Protein AF-A0A7S1JDC8-F1 (afdb_monomer)

Secondary structure (DSSP, 8-state):
--------------TTSHHHHHHHHHHHHHHHHHHHHHHHTT---TT-TTSSSSS--TT--HHHHHHHHHHHHHHHHHHHHHHHHHHTT---HHHHHHHHHHHHHHHHHHHHHHHHHHHHHHHHHHHHHHHHTTTT-HHHHHHHHHHHHHHHHHHHHHHHHHHHHHHHHHHHHHHHHHHHHHHHHHHHHHTTSHHHHHTTSTTS-------------PPPP---HHHHHHHHHHHHHHHHHHHHHHHHHHHHHHHHHHHHHHHHHHHHHHHHHHHHHHHHHHHHHHHHHHHHHHHHHHHHHHHHHHHHHHHHHHHHHHHHHHHHHHH-TTSS--

pLDDT: mean 77.93, std 18.38, range [39.28, 97.75]

InterPro domains:
  IPR000727 Target SNARE coiled-coil homology domain [PS50192] (235-297)
  IPR000727 Target SNARE coiled-coil homology domain [SM00397] (230-297)

Foldseek 3Di:
DDDDDDDDDPPDDPPDDVVVVVVVVVVVVVVVVVCVVCVVVVNHDLPDLPPCLVDPDVPDDNLVSLLVSLVSLLVVLVVLLVVLVVCPLVPDPVNVVSLVVNVVSLVVSVVSLVVLVVVLVVLVVVLVVQVVVCPPPPVSVVVSVVSVVVSVVSVVSSVVSVVSSVVSVVSSVVSVVVNVVVVVVVVVVVCVDVVVVVVVPVPDDDDDDDDDDDDDDDDDPPPDPVNVVVVVVVVVVVVVVVVVVVVVVVVVVVVVVVVVVVVVVVVVVVVVVVVVVVVVVVVVVVVVVVVVVVVVVVVVVVVVVVVVVVVVVVVVVVVVVVVCCVVCVPPDDD

Sequence (334 aa):
FSQVPLVWFAAGCMPGRNDAIYKRALMRDLMRRLQKVANACGVGEAGKGAAYAATGGPGGDEFTSLAQLINAEIDYVKRDIRAKYRLGTAQGTEGIALAQDIRRRKITLQEQMGKLRAMNTDMSALIDKKSAKASGKAKKEAEVAKLQSVLTDRQRVCEQLEDTVSKLDMLVDRALHQTSDEEQQRLAAANRGPAGRRLKLMDNARKPDGTFERQEAAPQPEMDLETRALFDEVDSKQEKIWAAVDQVTSQVKRLKQQALAMGEELTVQNAMLEKLGDKVEDMDQQLASITVHVGKFKTQVSSTNFALNICCFLLLLALLGYILNEAFPNLIPR

Mean predicted aligned error: 19.67 Å

Solvent-accessible surface area (backbone atoms only — not comparable to full-atom values): 19449 Å² total; per-residue (Å²): 142,82,89,78,84,88,75,85,78,88,74,78,90,69,90,67,66,60,58,58,53,50,52,54,51,50,51,50,51,50,50,51,49,49,48,52,50,24,60,70,68,75,66,63,51,105,80,56,93,64,64,69,80,73,53,71,58,98,82,66,55,70,65,59,53,51,53,51,51,48,53,53,49,52,53,49,46,55,49,51,53,51,50,47,60,73,55,52,86,57,91,43,75,64,51,55,52,51,53,51,49,46,53,51,51,51,53,52,48,54,54,52,52,51,51,55,52,49,54,52,53,52,52,50,54,50,46,55,58,47,49,73,72,18,75,95,36,72,74,46,45,54,51,43,54,52,51,48,53,53,50,54,53,52,50,52,52,49,53,52,50,50,54,52,51,52,55,45,48,56,52,49,51,50,65,58,47,55,59,52,55,55,49,54,51,45,55,55,47,60,60,66,33,71,74,52,49,51,76,72,52,77,86,71,84,92,79,88,82,89,81,93,76,86,81,67,90,72,74,80,76,79,74,50,73,70,59,52,53,49,50,54,51,49,52,56,51,50,51,52,50,52,55,50,50,52,52,50,53,53,51,52,52,50,50,52,53,52,52,50,52,50,51,52,49,51,52,52,49,51,57,50,49,52,56,47,50,54,51,48,54,53,49,50,53,49,51,53,51,48,51,52,50,52,52,52,49,51,57,51,52,54,53,52,52,52,53,52,50,50,52,54,50,51,52,51,50,52,52,51,50,51,51,48,48,71,75,40,68,80,78,61,82,129

Radius of gyration: 42.04 Å; Cα contacts (8 Å, |Δi|>4): 82; chains: 1; bounding box: 115×67×136 Å

Structure (mmCIF, N/CA/C/O backbone):
data_AF-A0A7S1JDC8-F1
#
_entry.id   AF-A0A7S1JDC8-F1
#
loop_
_atom_site.group_PDB
_atom_site.id
_atom_site.type_symbol
_atom_site.label_atom_id
_atom_site.label_alt_id
_atom_site.label_comp_id
_atom_site.label_asym_id
_atom_site.label_entity_id
_atom_site.label_seq_id
_atom_site.pdbx_PDB_ins_code
_atom_site.Cartn_x
_atom_site.Cartn_y
_atom_site.Cartn_z
_atom_site.occupancy
_atom_site.B_iso_or_equiv
_atom_site.auth_seq_id
_atom_site.auth_comp_id
_atom_site.auth_asym_id
_atom_site.auth_atom_id
_atom_site.pdbx_PDB_model_num
ATOM 1 N N . PHE A 1 1 ? -64.274 47.063 -36.096 1.00 49.59 1 PHE A N 1
ATOM 2 C CA . PHE A 1 1 ? -63.566 48.270 -35.624 1.00 49.59 1 PHE A CA 1
ATOM 3 C C . PHE A 1 1 ? -63.247 48.026 -34.153 1.00 49.59 1 PHE A C 1
ATOM 5 O O . PHE A 1 1 ? -64.184 47.954 -33.385 1.00 49.59 1 PHE A O 1
ATOM 12 N N . SER A 1 2 ? -62.037 47.692 -33.715 1.00 39.31 2 SER A N 1
ATOM 13 C CA . SER A 1 2 ? -60.754 48.344 -33.970 1.00 39.31 2 SER A CA 1
ATOM 14 C C . SER A 1 2 ? -59.574 47.352 -33.985 1.00 39.31 2 SER A C 1
ATOM 16 O O . SER A 1 2 ? -59.700 46.176 -33.664 1.00 39.31 2 SER A O 1
ATOM 18 N N . GLN A 1 3 ? -58.457 47.883 -34.468 1.00 45.19 3 GLN A N 1
ATOM 19 C CA . GLN A 1 3 ? -57.192 47.289 -34.891 1.00 45.19 3 GLN A CA 1
ATOM 20 C C . GLN A 1 3 ? -56.470 46.392 -33.868 1.00 45.19 3 GLN A C 1
ATOM 22 O O . GLN A 1 3 ? -56.241 46.788 -32.729 1.00 45.19 3 GLN A O 1
ATOM 27 N N . VAL A 1 4 ? -55.978 45.245 -34.349 1.00 44.88 4 VAL A N 1
ATOM 28 C CA . VAL A 1 4 ? -54.883 44.471 -33.741 1.00 44.88 4 VAL A CA 1
ATOM 29 C C . VAL A 1 4 ? -53.644 44.664 -34.623 1.00 44.88 4 VAL A C 1
ATOM 31 O O . VAL A 1 4 ? -53.731 44.385 -35.823 1.00 44.88 4 VAL A O 1
ATOM 34 N N . PRO A 1 5 ? -52.499 45.141 -34.101 1.00 55.88 5 PRO A N 1
ATOM 35 C CA . PRO A 1 5 ? -51.289 45.246 -34.898 1.00 55.88 5 PRO A CA 1
ATOM 36 C C . PRO A 1 5 ? -50.586 43.885 -34.972 1.00 55.88 5 PRO A C 1
ATOM 38 O O . PRO A 1 5 ? -50.164 43.318 -33.965 1.00 55.88 5 PRO A O 1
ATOM 41 N N . LEU A 1 6 ? -50.439 43.389 -36.202 1.00 46.16 6 LEU A N 1
ATOM 42 C CA . LEU A 1 6 ? -49.451 42.383 -36.574 1.00 46.16 6 LEU A CA 1
ATOM 43 C C . LEU A 1 6 ? -48.050 42.943 -36.299 1.00 46.16 6 LEU A C 1
ATOM 45 O O . LEU A 1 6 ? -47.539 43.747 -37.078 1.00 46.16 6 LEU A O 1
ATOM 49 N N . VAL A 1 7 ? -47.411 42.491 -35.221 1.00 46.00 7 VAL A N 1
ATOM 50 C CA . VAL A 1 7 ? -45.960 42.617 -35.068 1.00 46.00 7 VAL A CA 1
ATOM 51 C C . VAL A 1 7 ? -45.333 41.292 -35.463 1.00 46.00 7 VAL A C 1
ATOM 53 O O . VAL A 1 7 ? -45.523 40.255 -34.831 1.00 46.00 7 VAL A O 1
ATOM 56 N N . TRP A 1 8 ? -44.608 41.368 -36.571 1.00 45.84 8 TRP A N 1
ATOM 57 C CA . TRP A 1 8 ? -43.702 40.368 -37.095 1.00 45.84 8 TRP A CA 1
ATOM 58 C C . TRP A 1 8 ? -42.792 39.788 -36.006 1.00 45.84 8 TRP A C 1
ATOM 60 O O . TRP A 1 8 ? -41.946 40.493 -35.461 1.00 45.84 8 TRP A O 1
ATOM 70 N N . PHE A 1 9 ? -42.887 38.480 -35.771 1.00 39.28 9 PHE A N 1
ATOM 71 C CA . PHE A 1 9 ? -41.797 37.705 -35.183 1.00 39.28 9 PHE A CA 1
ATOM 72 C C . PHE A 1 9 ? -41.208 36.798 -36.261 1.00 39.28 9 PHE A C 1
ATOM 74 O O . PHE A 1 9 ? -41.540 35.623 -36.397 1.00 39.28 9 PHE A O 1
ATOM 81 N N . ALA A 1 10 ? -40.312 37.382 -37.053 1.00 50.06 10 ALA A N 1
ATOM 82 C CA . ALA A 1 10 ? -39.333 36.636 -37.822 1.00 50.06 10 ALA A CA 1
ATOM 83 C C . ALA A 1 10 ? -38.246 36.133 -36.854 1.00 50.06 10 ALA A C 1
ATOM 85 O O . ALA A 1 10 ? -37.184 36.736 -36.725 1.00 50.06 10 ALA A O 1
ATOM 86 N N . ALA A 1 11 ? -38.517 35.040 -36.139 1.00 43.84 11 ALA A N 1
ATOM 87 C CA . ALA A 1 11 ? -37.479 34.270 -35.461 1.00 43.84 11 ALA A CA 1
ATOM 88 C C . ALA A 1 11 ? -37.167 33.052 -36.329 1.00 43.84 11 ALA A C 1
ATOM 90 O O . ALA A 1 11 ? -37.863 32.038 -36.308 1.00 43.84 11 ALA A O 1
ATOM 91 N N . GLY A 1 12 ? -36.138 33.219 -37.158 1.00 42.06 12 GLY A N 1
ATOM 92 C CA . GLY A 1 12 ? -35.645 32.209 -38.076 1.00 42.06 12 GLY A CA 1
ATOM 93 C C . GLY A 1 12 ? -35.379 30.877 -37.383 1.00 42.06 12 GLY A C 1
ATOM 94 O O . GLY A 1 12 ? -34.636 30.783 -36.405 1.00 42.06 12 GLY A O 1
ATOM 95 N N . CYS A 1 13 ? -35.957 29.831 -37.962 1.00 45.38 13 CYS A N 1
ATOM 96 C CA . CYS A 1 13 ? -35.506 28.464 -37.799 1.00 45.38 13 CYS A CA 1
ATOM 97 C C . CYS A 1 13 ? -34.044 28.366 -38.263 1.00 45.38 13 CYS A C 1
ATOM 99 O O . CYS A 1 13 ? -33.764 28.312 -39.457 1.00 45.38 13 CYS A O 1
ATOM 101 N N . MET A 1 14 ? -33.112 28.321 -37.314 1.00 43.56 14 MET A N 1
ATOM 102 C CA . MET A 1 14 ? -31.759 27.797 -37.520 1.00 43.56 14 MET A CA 1
ATOM 103 C C . MET A 1 14 ? -31.646 26.466 -36.760 1.00 43.56 14 MET A C 1
ATOM 105 O O . MET A 1 14 ? -31.199 26.451 -35.609 1.00 43.56 14 MET A O 1
ATOM 109 N N . PRO A 1 15 ? -32.062 25.334 -37.360 1.00 48.25 15 PRO A N 1
ATOM 110 C CA . PRO A 1 15 ? -31.803 24.020 -36.798 1.00 48.25 15 PRO A CA 1
ATOM 111 C C . PRO A 1 15 ? -30.335 23.683 -37.078 1.00 48.25 15 PRO A C 1
ATOM 113 O O . PRO A 1 15 ? -29.957 23.379 -38.204 1.00 48.25 15 PRO A O 1
ATOM 116 N N . GLY A 1 16 ? -29.466 23.802 -36.075 1.00 51.03 16 GLY A N 1
ATOM 117 C CA . GLY A 1 16 ? -28.095 23.299 -36.226 1.00 51.03 16 GLY A CA 1
ATOM 118 C C . GLY A 1 16 ? -27.075 23.794 -35.212 1.00 51.03 16 GLY A C 1
ATOM 119 O O . GLY A 1 16 ? -26.167 23.047 -34.858 1.00 51.03 16 GLY A O 1
ATOM 120 N N . ARG A 1 17 ? -27.212 25.019 -34.682 1.00 51.00 17 ARG A N 1
ATOM 121 C CA . ARG A 1 17 ? -26.248 25.540 -33.685 1.00 51.00 17 ARG A CA 1
ATOM 122 C C . ARG A 1 17 ? -26.646 25.272 -32.234 1.00 51.00 17 ARG A C 1
ATOM 124 O O . ARG A 1 17 ? -25.763 25.039 -31.410 1.00 51.00 17 ARG A O 1
ATOM 131 N N . ASN A 1 18 ? -27.943 25.221 -31.926 1.00 53.97 18 ASN A N 1
ATOM 132 C CA . ASN A 1 18 ? -28.414 24.979 -30.556 1.00 53.97 18 ASN A CA 1
ATOM 133 C C . ASN A 1 18 ? -28.278 23.513 -30.122 1.00 53.97 18 ASN A C 1
ATOM 135 O O . ASN A 1 18 ? -28.030 23.254 -28.947 1.00 53.97 18 ASN A O 1
ATOM 139 N N . ASP A 1 19 ? -28.303 22.567 -31.062 1.00 59.97 19 ASP A N 1
ATOM 140 C CA . ASP A 1 19 ? -28.086 21.146 -30.772 1.00 59.97 19 ASP A CA 1
ATOM 141 C C . ASP A 1 19 ? -26.679 20.862 -30.252 1.00 59.97 19 ASP A C 1
ATOM 143 O O . ASP A 1 19 ? -26.502 20.061 -29.338 1.00 59.97 19 ASP A O 1
ATOM 1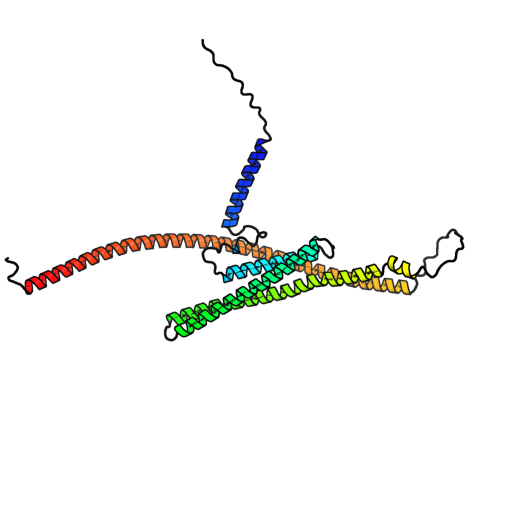47 N N . ALA A 1 20 ? -25.660 21.538 -30.786 1.00 64.06 20 ALA A N 1
ATOM 148 C CA . ALA A 1 20 ? -24.289 21.371 -30.313 1.00 64.06 20 ALA A CA 1
ATOM 149 C C . ALA A 1 20 ? -24.105 21.932 -28.893 1.00 64.06 20 ALA A C 1
ATOM 151 O O . ALA A 1 20 ? -23.386 21.350 -28.078 1.00 64.06 20 ALA A O 1
ATOM 152 N N . ILE A 1 21 ? -24.777 23.043 -28.578 1.00 68.94 21 ILE A N 1
ATOM 153 C CA . ILE A 1 21 ? -24.743 23.659 -27.246 1.00 68.94 21 ILE A CA 1
ATOM 154 C C . ILE A 1 21 ? -25.490 22.773 -26.242 1.00 68.94 21 ILE A C 1
ATOM 156 O O . ILE A 1 21 ? -24.954 22.483 -25.170 1.00 68.94 21 ILE A O 1
ATOM 160 N N . TYR A 1 22 ? -26.667 22.268 -26.616 1.00 69.44 22 TYR A N 1
ATOM 161 C CA . TYR A 1 22 ? -27.469 21.375 -25.784 1.00 69.44 22 TYR A CA 1
ATOM 162 C C . TYR A 1 22 ? -26.766 20.031 -25.544 1.00 69.44 22 TYR A C 1
ATOM 164 O O . TY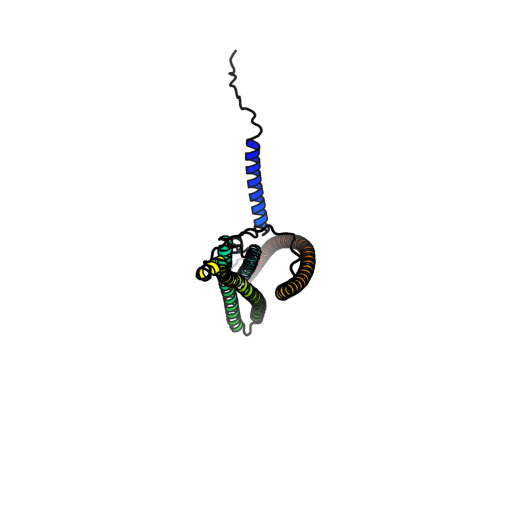R A 1 22 ? -26.637 19.601 -24.399 1.00 69.44 22 TYR A O 1
ATOM 172 N N . LYS A 1 23 ? -26.181 19.420 -26.583 1.00 73.19 23 LYS A N 1
ATOM 173 C CA . LYS A 1 23 ? -25.386 18.184 -26.459 1.00 73.19 23 LYS A CA 1
ATOM 174 C C . LYS A 1 23 ? -24.151 18.378 -25.573 1.00 73.19 23 LYS A C 1
ATOM 176 O O . LYS A 1 23 ? -23.848 17.508 -24.763 1.00 73.19 23 LYS A O 1
ATOM 181 N N . ARG A 1 24 ? -23.466 19.529 -25.639 1.00 71.19 24 ARG A N 1
ATOM 182 C CA . ARG A 1 24 ? -22.338 19.844 -24.732 1.00 71.19 24 ARG A CA 1
ATOM 183 C C . ARG A 1 24 ? -22.770 20.078 -23.286 1.00 71.19 24 ARG A C 1
ATOM 185 O O . ARG A 1 24 ? -21.985 19.800 -22.379 1.00 71.19 24 ARG A O 1
ATOM 192 N N . ALA A 1 25 ? -23.958 20.634 -23.060 1.00 73.06 25 ALA A N 1
ATOM 193 C CA . ALA A 1 25 ? -24.509 20.810 -21.719 1.00 73.06 25 ALA A CA 1
ATOM 194 C C . ALA A 1 25 ? -24.913 19.455 -21.118 1.00 73.06 25 ALA A C 1
ATOM 196 O O . ALA A 1 25 ? -24.493 19.136 -20.007 1.00 73.06 25 ALA A O 1
ATOM 197 N N . LEU A 1 26 ? -25.609 18.624 -21.900 1.00 77.06 26 LEU A N 1
ATOM 198 C CA . LEU A 1 26 ? -26.000 17.266 -21.527 1.00 77.06 26 LEU A CA 1
ATOM 199 C C . LEU A 1 26 ? -24.778 16.384 -21.229 1.00 77.06 26 LEU A C 1
ATOM 201 O O . LEU A 1 26 ? -24.741 15.724 -20.198 1.00 77.06 26 LEU A O 1
ATOM 205 N N . MET A 1 27 ? -23.745 16.424 -22.078 1.00 76.44 27 MET A N 1
ATOM 206 C CA . MET A 1 27 ? -22.514 15.650 -21.875 1.00 76.44 27 MET A CA 1
ATOM 207 C C . MET A 1 27 ? -21.759 16.092 -20.616 1.00 76.44 27 MET A C 1
ATOM 209 O O . MET A 1 27 ? -21.205 15.259 -19.907 1.00 76.44 27 MET A O 1
ATOM 213 N N . ARG A 1 28 ? -21.761 17.393 -20.293 1.00 80.19 28 ARG A N 1
ATOM 214 C CA . ARG A 1 28 ? -21.184 17.892 -19.034 1.00 80.19 28 ARG A CA 1
ATOM 215 C C . ARG A 1 28 ? -21.970 17.423 -17.816 1.00 80.19 28 ARG A C 1
ATOM 217 O O . ARG A 1 28 ? -21.350 17.108 -16.804 1.00 80.19 28 ARG A O 1
ATOM 224 N N . ASP A 1 29 ? -23.297 17.381 -17.897 1.00 76.88 29 ASP A N 1
ATOM 225 C CA . ASP A 1 29 ? -24.126 16.912 -16.786 1.00 76.88 29 ASP A CA 1
ATOM 226 C C . ASP A 1 29 ? -24.000 15.394 -16.593 1.00 76.88 29 ASP A C 1
ATOM 228 O O . ASP A 1 29 ? -23.798 14.931 -15.472 1.00 76.88 29 ASP A O 1
ATOM 232 N N . LEU A 1 30 ? -23.982 14.625 -17.687 1.00 75.12 30 LEU A N 1
ATOM 233 C CA . LEU A 1 30 ? -23.690 13.190 -17.674 1.00 75.12 30 LEU A CA 1
ATOM 234 C C . LEU A 1 30 ? -22.293 12.896 -17.132 1.00 75.12 30 LEU A C 1
ATOM 236 O O . LEU A 1 30 ? -22.169 12.044 -16.260 1.00 75.12 30 LEU A O 1
ATOM 240 N N . MET A 1 31 ? -21.262 13.633 -17.560 1.00 75.06 31 MET A N 1
ATOM 241 C CA . MET A 1 31 ? -19.913 13.483 -17.005 1.00 75.06 31 MET A CA 1
ATOM 242 C C . MET A 1 31 ? -19.868 13.828 -15.515 1.00 75.06 31 MET A C 1
ATOM 244 O O . MET A 1 31 ? -19.243 13.102 -14.758 1.00 75.06 31 MET A O 1
ATOM 248 N N . ARG A 1 32 ? -20.576 14.865 -15.047 1.00 76.25 32 ARG A N 1
ATOM 249 C CA . ARG A 1 32 ? -20.654 15.176 -13.606 1.00 76.25 32 ARG A CA 1
ATOM 250 C C . ARG A 1 32 ? -21.383 14.097 -12.808 1.00 76.25 32 ARG A C 1
ATOM 252 O O . ARG A 1 32 ? -20.979 13.812 -11.684 1.00 76.25 32 ARG A O 1
ATOM 259 N N . ARG A 1 33 ? -22.447 13.507 -13.355 1.00 71.50 33 ARG A N 1
ATOM 260 C CA . ARG A 1 33 ? -23.183 12.409 -12.708 1.00 71.50 33 ARG A CA 1
ATOM 261 C C . ARG A 1 33 ? -22.363 11.125 -12.693 1.00 71.50 33 ARG A C 1
ATOM 263 O O . ARG A 1 33 ? -22.257 10.518 -11.638 1.00 71.50 33 ARG A O 1
ATOM 270 N N . LEU A 1 34 ? -21.710 10.780 -13.801 1.00 66.00 34 LEU A N 1
ATOM 271 C CA . LEU A 1 34 ? -20.753 9.675 -13.870 1.00 66.00 34 LEU A CA 1
ATOM 272 C C . LEU A 1 34 ? -19.574 9.894 -12.924 1.00 66.00 34 LEU A C 1
ATOM 274 O O . LEU A 1 34 ? -19.184 8.953 -12.257 1.00 66.00 34 LEU A O 1
ATOM 278 N N . GLN A 1 35 ? -19.063 11.120 -12.780 1.00 60.94 35 GLN A N 1
ATOM 279 C CA . GLN A 1 35 ? -18.019 11.439 -11.801 1.00 60.94 35 GLN A CA 1
ATOM 280 C C . GLN A 1 35 ? -18.522 11.257 -10.364 1.00 60.94 35 GLN A C 1
ATOM 282 O O . GLN A 1 35 ? -17.806 10.721 -9.529 1.00 60.94 35 GLN A O 1
ATOM 287 N N . LYS A 1 36 ? -19.758 11.674 -10.059 1.00 66.69 36 LYS A N 1
ATOM 288 C CA . LYS A 1 36 ? -20.364 11.460 -8.735 1.00 66.69 36 LYS A CA 1
ATOM 289 C C . LYS A 1 36 ? -20.591 9.979 -8.441 1.00 66.69 36 LYS A C 1
ATOM 291 O O . LYS A 1 36 ? -20.317 9.563 -7.327 1.00 66.69 36 LYS A O 1
ATOM 296 N N . VAL A 1 37 ? -21.046 9.201 -9.423 1.00 60.47 37 VAL A N 1
ATOM 297 C CA . VAL A 1 37 ? -21.223 7.747 -9.296 1.00 60.47 37 VAL A CA 1
ATOM 298 C C . VAL A 1 37 ? -19.865 7.053 -9.192 1.00 60.47 37 VAL A C 1
ATOM 300 O O . VAL A 1 37 ? -19.674 6.249 -8.299 1.00 60.47 37 VAL A O 1
ATOM 303 N N . ALA A 1 38 ? -18.871 7.432 -9.996 1.00 52.00 38 ALA A N 1
ATOM 304 C CA . ALA A 1 38 ? -17.509 6.908 -9.904 1.00 52.00 38 ALA A CA 1
ATOM 305 C C . ALA A 1 38 ? -16.843 7.240 -8.557 1.00 52.00 38 ALA A C 1
ATOM 307 O O . ALA A 1 38 ? -16.180 6.382 -7.986 1.00 52.00 38 ALA A O 1
ATOM 308 N N . ASN A 1 39 ? -17.064 8.440 -8.010 1.00 54.78 39 ASN A N 1
ATOM 309 C CA . ASN A 1 39 ? -16.624 8.821 -6.662 1.00 54.78 39 ASN A CA 1
ATOM 310 C C . ASN A 1 39 ? -17.467 8.158 -5.551 1.00 54.78 39 ASN A C 1
ATOM 312 O O . ASN A 1 39 ? -17.011 8.028 -4.424 1.00 54.78 39 ASN A O 1
ATOM 316 N N . ALA A 1 40 ? -18.703 7.746 -5.821 1.00 52.56 40 ALA A N 1
ATOM 317 C CA . ALA A 1 40 ? -19.492 6.966 -4.866 1.00 52.56 40 ALA A CA 1
ATOM 318 C C . ALA A 1 40 ? -19.076 5.484 -4.876 1.00 52.56 40 ALA A C 1
ATOM 320 O O . ALA A 1 40 ? -19.078 4.836 -3.837 1.00 52.56 40 ALA A O 1
ATOM 321 N N . CYS A 1 41 ? -18.660 4.971 -6.036 1.00 49.50 41 CYS A N 1
ATOM 322 C CA . CYS A 1 41 ? -18.238 3.587 -6.248 1.00 49.50 41 CYS A CA 1
ATOM 323 C C . CYS A 1 41 ? -16.723 3.365 -6.072 1.00 49.50 41 CYS A C 1
ATOM 325 O O . CYS A 1 41 ? -16.255 2.249 -6.262 1.00 49.50 41 CYS A O 1
ATOM 327 N N . GLY A 1 42 ? -15.931 4.400 -5.764 1.00 41.91 42 GLY A N 1
ATOM 328 C CA . GLY A 1 42 ? -14.470 4.282 -5.628 1.00 41.91 42 GLY A CA 1
ATOM 329 C C . GLY A 1 42 ? -13.707 4.043 -6.943 1.00 41.91 42 GLY A C 1
ATOM 330 O O . GLY A 1 42 ? -12.527 3.713 -6.916 1.00 41.91 42 GLY A O 1
ATOM 331 N N . VAL A 1 43 ? -14.353 4.231 -8.099 1.00 53.28 43 VAL A N 1
ATOM 332 C CA . VAL A 1 43 ? -13.800 3.984 -9.451 1.00 53.28 43 VAL A CA 1
ATOM 333 C C . VAL A 1 43 ? -13.236 5.274 -10.092 1.00 53.28 43 VAL A C 1
ATOM 335 O O . VAL A 1 43 ? -12.829 5.302 -11.253 1.00 53.28 43 VAL A O 1
ATOM 338 N N . GLY A 1 44 ? -13.181 6.379 -9.344 1.00 40.69 44 GLY A N 1
ATOM 339 C CA . GLY A 1 44 ? -12.684 7.674 -9.814 1.00 40.69 44 GLY A CA 1
ATOM 340 C C . GLY A 1 44 ? -11.164 7.733 -10.037 1.00 40.69 44 GLY A C 1
ATOM 341 O O . GLY A 1 44 ? -10.423 8.128 -9.148 1.00 40.69 44 GLY A O 1
ATOM 342 N N . GLU A 1 45 ? -10.737 7.427 -11.266 1.00 42.06 45 GLU A N 1
ATOM 343 C CA . GLU A 1 45 ? -9.446 7.757 -11.901 1.00 42.06 45 GLU A CA 1
ATOM 344 C C . GLU A 1 45 ? -8.147 7.200 -11.276 1.00 42.06 45 GLU A C 1
ATOM 346 O O . GLU A 1 45 ? -7.483 7.829 -10.452 1.00 42.06 45 GLU A O 1
ATOM 351 N N . ALA A 1 46 ? -7.621 6.151 -11.921 1.00 45.78 46 ALA A N 1
ATOM 352 C CA . ALA A 1 46 ? -6.210 5.726 -11.924 1.00 45.78 46 ALA A CA 1
ATOM 353 C C . ALA A 1 46 ? -5.198 6.795 -12.443 1.00 45.78 46 ALA A C 1
ATOM 355 O O . ALA A 1 46 ? -4.059 6.479 -12.814 1.00 45.78 46 ALA A O 1
ATOM 356 N N . GLY A 1 47 ? -5.593 8.072 -12.472 1.00 43.91 47 GLY A N 1
ATOM 357 C CA . GLY A 1 47 ? -4.830 9.218 -12.971 1.00 43.91 47 GLY A CA 1
ATOM 358 C C . GLY A 1 47 ? -4.625 10.358 -11.967 1.00 43.91 47 GLY A C 1
ATOM 359 O O . GLY A 1 47 ? -3.820 11.243 -12.246 1.00 43.91 47 GLY A O 1
ATOM 360 N N . LYS A 1 48 ? -5.274 10.349 -10.795 1.00 41.59 48 LYS A N 1
ATOM 361 C CA . LYS A 1 48 ? -5.061 11.357 -9.739 1.00 41.59 48 LYS A CA 1
ATOM 362 C C . LYS A 1 48 ? -5.068 10.709 -8.355 1.00 41.59 48 LYS A C 1
ATOM 364 O O . LYS A 1 48 ? -5.974 10.923 -7.554 1.00 41.59 48 LYS A O 1
ATOM 369 N N . GLY A 1 49 ? -4.009 9.958 -8.060 1.00 43.19 49 GLY A N 1
ATOM 370 C CA . GLY A 1 49 ? -3.736 9.312 -6.767 1.00 43.19 49 GLY A CA 1
ATOM 371 C C . GLY A 1 49 ? -3.496 10.251 -5.572 1.00 43.19 49 GLY A C 1
ATOM 372 O O . GLY A 1 49 ? -2.720 9.913 -4.692 1.00 43.19 49 GLY A O 1
ATOM 373 N N . ALA A 1 50 ? -4.137 11.422 -5.517 1.00 44.56 50 ALA A N 1
ATOM 374 C CA . ALA A 1 50 ? -3.980 12.384 -4.421 1.00 44.56 50 ALA A CA 1
ATOM 375 C C . ALA A 1 50 ? -5.294 12.729 -3.692 1.00 44.56 50 ALA A C 1
ATOM 377 O O . ALA A 1 50 ? -5.244 13.213 -2.566 1.00 44.56 50 ALA A O 1
ATOM 378 N N . ALA A 1 51 ? -6.471 12.480 -4.283 1.00 43.44 51 ALA A N 1
ATOM 379 C CA . ALA A 1 51 ? -7.739 12.934 -3.690 1.00 43.44 51 ALA A CA 1
ATOM 380 C C . ALA A 1 51 ? -8.403 11.910 -2.746 1.00 43.44 51 ALA A C 1
ATOM 382 O O . ALA A 1 51 ? -9.078 12.312 -1.800 1.00 43.44 51 ALA A O 1
ATOM 383 N N . TYR A 1 52 ? -8.169 10.606 -2.938 1.00 44.22 52 TYR A N 1
ATOM 384 C CA . TYR A 1 52 ? -8.724 9.564 -2.058 1.00 44.22 52 TYR A CA 1
ATOM 385 C C . TYR A 1 52 ? -7.904 9.313 -0.785 1.00 44.22 52 TYR A C 1
ATOM 387 O O . TYR A 1 52 ? -8.452 8.847 0.205 1.00 44.22 52 TYR A O 1
ATOM 395 N N . ALA A 1 53 ? -6.625 9.698 -0.758 1.00 46.41 53 ALA A N 1
ATOM 396 C CA . ALA A 1 53 ? -5.795 9.611 0.448 1.00 46.41 53 ALA A CA 1
ATOM 397 C C . ALA A 1 53 ? -6.082 10.732 1.471 1.00 46.41 53 ALA A C 1
ATOM 399 O O . ALA A 1 53 ? -5.670 10.633 2.622 1.00 46.41 53 ALA A O 1
ATOM 400 N N . ALA A 1 54 ? -6.787 11.799 1.070 1.00 44.03 54 ALA A N 1
ATOM 401 C CA . ALA A 1 54 ? -7.080 12.951 1.931 1.00 44.03 54 ALA A CA 1
ATOM 402 C C . ALA A 1 54 ? -8.481 12.916 2.566 1.00 44.03 54 ALA A C 1
ATOM 404 O O . ALA A 1 54 ? -8.760 13.682 3.485 1.00 44.03 54 ALA A O 1
ATOM 405 N N . THR A 1 55 ? -9.367 12.032 2.105 1.00 39.41 55 THR A N 1
ATOM 406 C CA . THR A 1 55 ? -10.695 11.845 2.700 1.00 39.41 55 THR A CA 1
ATOM 407 C C . THR A 1 55 ? -10.842 10.385 3.075 1.00 39.41 55 THR A C 1
ATOM 409 O O . THR A 1 55 ? -11.379 9.582 2.320 1.00 39.41 55 THR A O 1
ATOM 412 N N . GLY A 1 56 ? -10.296 10.041 4.245 1.00 39.28 56 GLY A N 1
ATOM 413 C CA . GLY A 1 56 ? -10.520 8.742 4.859 1.00 39.28 56 GLY A CA 1
ATOM 414 C C . GLY A 1 56 ? -12.007 8.416 4.802 1.00 39.28 56 GLY A C 1
ATOM 415 O O . GLY A 1 56 ? -12.831 9.159 5.342 1.00 39.28 56 GLY A O 1
ATOM 416 N N . GLY A 1 57 ? -12.349 7.329 4.109 1.00 44.09 57 GLY A N 1
ATOM 417 C CA . GLY A 1 57 ? -13.678 6.749 4.224 1.00 44.09 57 GLY A CA 1
ATOM 418 C C . GLY A 1 57 ? -13.994 6.577 5.715 1.00 44.09 57 GLY A C 1
ATOM 419 O O . GLY A 1 57 ? -13.083 6.250 6.485 1.00 44.09 57 GLY A O 1
ATOM 420 N N . PRO A 1 58 ? -15.231 6.853 6.154 1.00 41.91 58 PRO A N 1
ATOM 421 C CA . PRO A 1 58 ? -15.583 6.865 7.567 1.00 41.91 58 PRO A CA 1
ATOM 422 C C . PRO A 1 58 ? -15.380 5.462 8.161 1.00 41.91 58 PRO A C 1
ATOM 424 O O . PRO A 1 58 ? -16.243 4.602 8.035 1.00 41.91 58 PRO A O 1
ATOM 427 N N . GLY A 1 59 ? -14.212 5.221 8.767 1.00 55.19 59 GLY A N 1
ATOM 428 C CA . GLY A 1 59 ? -13.858 3.956 9.422 1.00 55.19 59 GLY A CA 1
ATOM 429 C C . GLY A 1 59 ? -12.549 3.284 8.984 1.00 55.19 59 GLY A C 1
ATOM 430 O O . GLY A 1 59 ? -12.167 2.305 9.618 1.00 55.19 59 GLY A O 1
ATOM 431 N N . GLY A 1 60 ? -11.844 3.774 7.956 1.00 67.25 60 GLY A N 1
ATOM 432 C CA . GLY A 1 60 ? -10.528 3.229 7.585 1.00 67.25 60 GLY A CA 1
ATOM 433 C C . GLY A 1 60 ? -9.433 3.638 8.579 1.00 67.25 60 GLY A C 1
ATOM 434 O O . GLY A 1 60 ? -9.373 4.801 8.975 1.00 67.25 60 GLY A O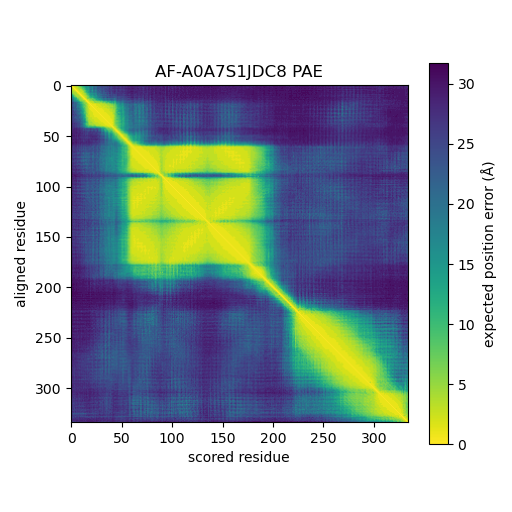 1
ATOM 435 N N . ASP A 1 61 ? -8.565 2.708 8.990 1.00 88.81 61 ASP A N 1
ATOM 436 C CA . ASP A 1 61 ? -7.400 3.053 9.808 1.00 88.81 61 ASP A CA 1
ATOM 437 C C . ASP A 1 61 ? -6.325 3.772 8.964 1.00 88.81 61 ASP A C 1
ATOM 439 O O . ASP A 1 61 ? -6.135 3.520 7.771 1.00 88.81 61 ASP A O 1
ATOM 443 N N . GLU A 1 62 ? -5.613 4.715 9.584 1.00 92.44 62 GLU A N 1
ATOM 444 C CA . GLU A 1 62 ? -4.599 5.534 8.900 1.00 92.44 62 GLU A CA 1
ATOM 445 C C . GLU A 1 62 ? -3.479 4.672 8.290 1.00 92.44 62 GLU A C 1
ATOM 447 O O . GLU A 1 62 ? -2.969 4.971 7.209 1.00 92.44 62 GLU A O 1
ATOM 452 N N . PHE A 1 63 ? -3.160 3.552 8.949 1.00 94.25 63 PHE A N 1
ATOM 453 C CA . PHE A 1 63 ? -2.179 2.575 8.486 1.00 94.25 63 PHE A CA 1
ATOM 454 C C . PHE A 1 63 ? -2.564 1.971 7.130 1.00 94.25 63 PHE A C 1
ATOM 456 O O . PHE A 1 63 ? -1.750 1.990 6.207 1.00 94.25 63 PHE A O 1
ATOM 463 N N . THR A 1 64 ? -3.795 1.466 6.973 1.00 91.75 64 THR A N 1
ATOM 464 C CA . THR A 1 64 ? -4.220 0.852 5.705 1.00 91.75 64 THR A CA 1
ATOM 465 C C . THR A 1 64 ? -4.301 1.891 4.598 1.00 91.75 64 THR A C 1
ATOM 467 O O . THR A 1 64 ? -3.879 1.610 3.479 1.00 91.75 64 THR A O 1
ATOM 470 N N . SER A 1 65 ? -4.761 3.108 4.907 1.00 90.62 65 SER A N 1
ATOM 471 C CA . SER A 1 65 ? -4.771 4.216 3.943 1.00 90.62 65 SER A CA 1
ATOM 472 C C . SER A 1 65 ? -3.363 4.521 3.416 1.00 90.62 65 SER A C 1
ATOM 474 O O . SER A 1 65 ? -3.143 4.608 2.206 1.00 90.62 65 SER A O 1
ATOM 476 N N . LEU A 1 66 ? -2.376 4.615 4.313 1.00 94.25 66 LEU A N 1
ATOM 477 C CA . LEU A 1 66 ? -0.989 4.862 3.927 1.00 94.25 66 LEU A CA 1
ATOM 478 C C . LEU A 1 66 ? -0.379 3.671 3.166 1.00 94.25 66 LEU A C 1
ATOM 480 O O . LEU A 1 66 ? 0.313 3.876 2.171 1.00 94.25 66 LEU A O 1
ATOM 484 N N . ALA A 1 67 ? -0.672 2.433 3.569 1.00 93.62 67 ALA A N 1
ATOM 485 C CA . ALA A 1 67 ? -0.220 1.231 2.864 1.00 93.62 67 ALA A CA 1
ATOM 486 C C . ALA A 1 67 ? -0.794 1.135 1.437 1.00 93.62 67 ALA A C 1
ATOM 488 O O . ALA A 1 67 ? -0.084 0.772 0.497 1.00 93.62 67 ALA A O 1
ATOM 489 N N . GLN A 1 68 ? -2.065 1.496 1.247 1.00 91.69 68 GLN A N 1
ATOM 490 C CA . GLN A 1 68 ? -2.689 1.577 -0.075 1.00 91.69 68 GLN A CA 1
ATOM 491 C C . GLN A 1 68 ? -2.050 2.669 -0.937 1.00 91.69 68 GLN A C 1
ATOM 493 O O . GLN A 1 68 ? -1.780 2.432 -2.116 1.00 91.69 68 GLN A O 1
ATOM 498 N N . LEU A 1 69 ? -1.753 3.832 -0.349 1.00 91.62 69 LEU A N 1
ATOM 499 C CA . LEU A 1 69 ? -1.064 4.920 -1.042 1.00 91.62 69 LEU A CA 1
ATOM 500 C C . LEU A 1 69 ? 0.322 4.486 -1.540 1.00 91.62 69 LEU A C 1
ATOM 502 O O . LEU A 1 69 ? 0.656 4.733 -2.697 1.00 91.62 69 LEU A O 1
ATOM 506 N N . ILE A 1 70 ? 1.094 3.786 -0.706 1.00 93.94 70 ILE A N 1
ATOM 507 C CA . ILE A 1 70 ? 2.414 3.260 -1.083 1.00 93.94 70 ILE A CA 1
ATOM 508 C C . ILE A 1 70 ? 2.295 2.253 -2.229 1.00 93.94 70 ILE A C 1
ATOM 510 O O . ILE A 1 70 ? 3.039 2.353 -3.201 1.00 93.94 70 ILE A O 1
ATOM 514 N N . ASN A 1 71 ? 1.341 1.318 -2.167 1.00 92.44 71 ASN A N 1
ATOM 515 C CA . ASN A 1 71 ? 1.105 0.367 -3.258 1.00 92.44 71 ASN A CA 1
ATOM 516 C C . ASN A 1 71 ? 0.765 1.073 -4.580 1.00 92.44 71 ASN A C 1
ATOM 518 O O . ASN A 1 71 ? 1.337 0.746 -5.622 1.00 92.44 71 ASN A O 1
ATOM 522 N N . ALA A 1 72 ? -0.119 2.073 -4.536 1.00 90.81 72 ALA A N 1
ATOM 523 C CA . ALA A 1 72 ? -0.461 2.863 -5.713 1.00 90.81 72 ALA A CA 1
ATOM 524 C C . ALA A 1 72 ? 0.777 3.571 -6.287 1.00 90.81 72 ALA A C 1
ATOM 526 O O . ALA A 1 72 ? 1.006 3.546 -7.499 1.00 90.81 72 ALA A O 1
ATOM 527 N N . GLU A 1 73 ? 1.604 4.159 -5.424 1.00 92.00 73 GLU A N 1
ATOM 528 C CA . GLU A 1 73 ? 2.818 4.869 -5.820 1.00 92.00 73 GLU A CA 1
ATOM 529 C C . GLU A 1 73 ? 3.884 3.923 -6.402 1.00 92.00 73 GLU A C 1
ATOM 531 O O . GLU A 1 73 ? 4.487 4.234 -7.432 1.00 92.00 73 GLU A O 1
ATOM 536 N N . ILE A 1 74 ? 4.039 2.714 -5.847 1.00 93.81 74 ILE A N 1
ATOM 537 C CA . ILE A 1 74 ? 4.864 1.640 -6.426 1.00 93.81 74 ILE A CA 1
ATOM 538 C C . ILE A 1 74 ? 4.416 1.333 -7.862 1.00 93.81 74 ILE A C 1
ATOM 540 O O . ILE A 1 74 ? 5.252 1.189 -8.762 1.00 93.81 74 ILE A O 1
ATOM 544 N N . ASP A 1 75 ? 3.111 1.246 -8.113 1.00 92.62 75 ASP A N 1
ATOM 545 C CA . ASP A 1 75 ? 2.582 0.954 -9.445 1.00 92.62 75 ASP A CA 1
ATOM 546 C C . ASP A 1 75 ? 2.750 2.116 -10.430 1.00 92.62 75 ASP A C 1
ATOM 548 O O . ASP A 1 75 ? 2.971 1.878 -11.627 1.00 92.62 75 ASP A O 1
ATOM 552 N N . TYR A 1 76 ? 2.698 3.365 -9.958 1.00 91.75 76 TYR A N 1
ATOM 553 C CA . TYR A 1 76 ? 3.097 4.527 -10.756 1.00 91.75 76 TYR A CA 1
ATOM 554 C C . TYR A 1 76 ? 4.572 4.439 -11.148 1.00 91.75 76 TYR A C 1
ATOM 556 O O . TYR A 1 76 ? 4.876 4.461 -12.339 1.00 91.75 76 TYR A O 1
ATOM 564 N N . VAL A 1 77 ? 5.478 4.216 -10.194 1.00 93.31 77 VAL A N 1
ATOM 565 C CA . VAL A 1 77 ? 6.916 4.113 -10.489 1.00 93.31 77 VAL A CA 1
ATOM 566 C C . VAL A 1 77 ? 7.209 2.950 -11.442 1.00 93.31 77 VAL A C 1
ATOM 568 O O . VAL A 1 77 ? 7.961 3.113 -12.401 1.00 93.31 77 VAL A O 1
ATOM 571 N N . LYS A 1 78 ? 6.567 1.786 -11.273 1.00 93.88 78 LYS A N 1
ATOM 572 C CA . LYS A 1 78 ? 6.687 0.666 -12.229 1.00 93.88 78 LYS A CA 1
ATOM 573 C C . LYS A 1 78 ? 6.216 1.049 -13.633 1.00 93.88 78 LYS A C 1
ATOM 575 O O . LYS A 1 78 ? 6.801 0.598 -14.621 1.00 93.88 78 LYS A O 1
ATOM 580 N N . ARG A 1 79 ? 5.130 1.822 -13.759 1.00 91.88 79 ARG A N 1
ATOM 581 C CA . ARG A 1 79 ? 4.662 2.338 -15.057 1.00 91.88 79 ARG A CA 1
ATOM 582 C C . ARG A 1 79 ? 5.672 3.304 -15.663 1.00 91.88 79 ARG A C 1
ATOM 584 O O . ARG A 1 79 ? 5.988 3.122 -16.835 1.00 91.88 79 ARG A O 1
ATOM 591 N N . ASP A 1 80 ? 6.219 4.220 -14.877 1.00 91.19 80 ASP A N 1
ATOM 592 C CA . ASP A 1 80 ? 7.197 5.206 -15.339 1.00 91.19 80 ASP A CA 1
ATOM 593 C C . ASP A 1 80 ? 8.504 4.530 -15.777 1.00 91.19 80 ASP A C 1
ATOM 595 O O . ASP A 1 80 ? 9.021 4.818 -16.853 1.00 91.19 80 ASP A O 1
ATOM 599 N N . ILE A 1 81 ? 8.987 3.530 -15.032 1.00 90.94 81 ILE A N 1
ATOM 600 C CA . ILE A 1 81 ? 10.138 2.706 -15.434 1.00 90.94 81 ILE A CA 1
ATOM 601 C C . ILE A 1 81 ? 9.862 2.006 -16.773 1.00 90.94 81 ILE A C 1
ATOM 603 O O . ILE A 1 81 ? 10.690 2.046 -17.682 1.00 90.94 81 ILE A O 1
ATOM 607 N N . ARG A 1 82 ? 8.686 1.383 -16.937 1.00 91.50 82 ARG A N 1
ATOM 608 C CA . ARG A 1 82 ? 8.308 0.735 -18.207 1.00 91.50 82 ARG A CA 1
ATOM 609 C C . ARG A 1 82 ? 8.183 1.735 -19.353 1.00 91.50 82 ARG A C 1
ATOM 611 O O . ARG A 1 82 ? 8.584 1.414 -20.468 1.00 91.50 82 ARG A O 1
ATOM 618 N N . ALA A 1 83 ? 7.629 2.917 -19.101 1.00 87.88 83 ALA A N 1
ATOM 619 C CA . ALA A 1 83 ? 7.544 3.986 -20.088 1.00 87.88 83 ALA A CA 1
ATOM 620 C C . ALA A 1 83 ? 8.947 4.441 -20.512 1.00 87.88 83 ALA A C 1
ATOM 622 O O . ALA A 1 83 ? 9.210 4.536 -21.708 1.00 87.88 83 ALA A O 1
ATOM 623 N N . LYS A 1 84 ? 9.875 4.579 -19.557 1.00 85.81 84 LYS A N 1
ATOM 624 C CA . LYS A 1 84 ? 11.282 4.884 -19.831 1.00 85.81 84 LYS A CA 1
ATOM 625 C C . LYS A 1 84 ? 11.921 3.820 -20.723 1.00 85.81 84 LYS A C 1
ATOM 627 O O . LYS A 1 84 ? 12.530 4.159 -21.729 1.00 85.81 84 LYS A O 1
ATOM 632 N N . TYR A 1 85 ? 11.713 2.540 -20.415 1.00 85.44 85 TYR A N 1
ATOM 633 C CA . TYR A 1 85 ? 12.205 1.441 -21.251 1.00 85.44 85 TYR A CA 1
ATOM 634 C C . TYR A 1 85 ? 11.626 1.448 -22.671 1.00 85.44 85 TYR A C 1
ATOM 636 O O . TYR A 1 85 ? 12.344 1.143 -23.618 1.00 85.44 85 TYR A O 1
ATOM 644 N N . ARG A 1 86 ? 10.348 1.811 -22.837 1.00 85.50 86 ARG A N 1
ATOM 645 C CA . ARG A 1 86 ? 9.692 1.894 -24.156 1.00 85.50 86 ARG A CA 1
ATOM 646 C C . ARG A 1 86 ? 10.191 3.059 -24.999 1.00 85.50 86 ARG A C 1
ATOM 648 O O . ARG A 1 86 ? 10.312 2.907 -26.208 1.00 85.50 86 ARG A O 1
ATOM 655 N N . LEU A 1 87 ? 10.471 4.198 -24.369 1.00 80.94 87 LEU A N 1
ATOM 656 C CA . LEU A 1 87 ? 11.104 5.337 -25.034 1.00 80.94 87 LEU A CA 1
ATOM 657 C C . LEU A 1 87 ? 12.553 5.009 -25.443 1.00 80.94 87 LEU A C 1
ATOM 659 O O . LEU A 1 87 ? 13.116 5.666 -26.316 1.00 80.94 87 LEU A O 1
ATOM 663 N N . GLY A 1 88 ? 13.141 3.952 -24.873 1.00 71.00 88 GLY A N 1
ATOM 664 C CA . GLY A 1 88 ? 14.498 3.514 -25.172 1.00 71.00 88 GLY A CA 1
ATOM 665 C C . GLY A 1 88 ? 15.522 4.595 -24.828 1.00 71.00 88 GLY A C 1
ATOM 666 O O . GLY A 1 88 ? 15.327 5.395 -23.916 1.00 71.00 88 GLY A O 1
ATOM 667 N N . THR A 1 89 ? 16.611 4.648 -25.596 1.00 62.38 89 THR A N 1
ATOM 668 C CA . THR A 1 89 ? 17.608 5.729 -25.508 1.00 62.38 89 THR A CA 1
ATOM 669 C C . THR A 1 89 ? 17.193 6.991 -26.253 1.00 62.38 89 THR A C 1
ATOM 671 O O . THR A 1 89 ? 18.060 7.822 -26.522 1.00 62.38 89 THR A O 1
ATOM 674 N N . ALA A 1 90 ? 15.922 7.142 -26.650 1.00 53.56 90 ALA A N 1
ATOM 675 C CA . ALA A 1 90 ? 15.482 8.347 -27.337 1.00 53.56 90 ALA A CA 1
ATOM 676 C C . ALA A 1 90 ? 15.723 9.549 -26.411 1.00 53.56 90 ALA A C 1
ATOM 678 O O . ALA A 1 90 ? 15.004 9.774 -25.437 1.00 53.56 90 ALA A O 1
ATOM 679 N N . GLN A 1 91 ? 16.809 10.270 -26.702 1.00 56.47 91 GLN A N 1
ATOM 680 C CA . GLN A 1 91 ? 17.299 11.439 -25.986 1.00 56.47 91 GLN A CA 1
ATOM 681 C C . GLN A 1 91 ? 16.334 12.597 -26.236 1.00 56.47 91 GLN A C 1
ATOM 683 O O . GLN A 1 91 ? 16.569 13.474 -27.061 1.00 56.47 91 GLN A O 1
ATOM 688 N N . GLY A 1 92 ? 15.198 12.552 -25.556 1.00 67.00 92 GLY A N 1
ATOM 689 C CA . GLY A 1 92 ? 14.243 13.641 -25.483 1.00 67.00 92 GLY A CA 1
ATOM 690 C C . GLY A 1 92 ? 14.252 14.259 -24.093 1.00 67.00 92 GLY A C 1
ATOM 691 O O . GLY A 1 92 ? 14.546 13.596 -23.094 1.00 67.00 92 GLY A O 1
ATOM 692 N N . THR A 1 93 ? 13.844 15.522 -24.019 1.00 76.06 93 THR A N 1
ATOM 693 C CA . THR A 1 93 ? 13.492 16.199 -22.762 1.00 76.06 93 THR A CA 1
ATOM 694 C C . THR A 1 93 ? 12.511 15.369 -21.921 1.00 76.06 93 THR A C 1
ATOM 696 O O . THR A 1 93 ? 12.591 15.379 -20.694 1.00 76.06 93 THR A O 1
ATOM 699 N N . GLU A 1 94 ? 11.657 14.575 -22.574 1.00 80.88 94 GLU A N 1
ATOM 700 C CA . GLU A 1 94 ? 10.712 13.641 -21.950 1.00 80.88 94 GLU A CA 1
ATOM 701 C C . GLU A 1 94 ? 11.392 12.530 -21.134 1.00 80.88 94 GLU A C 1
ATOM 703 O O . GLU A 1 94 ? 10.966 12.244 -20.016 1.00 80.88 94 GLU A O 1
ATOM 708 N N . GLY A 1 95 ? 12.479 11.928 -21.633 1.00 82.56 95 GLY A N 1
ATOM 709 C CA . GLY A 1 95 ? 13.191 10.862 -20.917 1.00 82.56 95 GLY A CA 1
ATOM 710 C C . GLY A 1 95 ? 13.897 11.369 -19.655 1.00 82.56 95 GLY A C 1
ATOM 711 O O . GLY A 1 95 ? 13.926 10.680 -18.631 1.00 82.56 95 GLY A O 1
ATOM 712 N N . ILE A 1 96 ? 14.420 12.599 -19.710 1.00 82.56 96 ILE A N 1
ATOM 713 C CA . ILE A 1 96 ? 15.035 13.281 -18.562 1.00 82.56 96 ILE A CA 1
ATOM 714 C C . ILE A 1 96 ? 13.969 13.635 -17.521 1.00 82.56 96 ILE A C 1
ATOM 716 O O . ILE A 1 96 ? 14.171 13.359 -16.337 1.00 82.56 96 ILE A O 1
ATOM 720 N N . ALA A 1 97 ? 12.834 14.196 -17.951 1.00 85.12 97 ALA A N 1
ATOM 721 C CA . ALA A 1 97 ? 11.717 14.517 -17.064 1.00 85.12 97 ALA A CA 1
ATOM 722 C C . ALA A 1 97 ? 11.211 13.262 -16.336 1.00 85.12 97 ALA A C 1
ATOM 724 O O . ALA A 1 97 ? 11.138 13.246 -15.109 1.00 85.12 97 ALA A O 1
ATOM 725 N N . LEU A 1 98 ? 11.005 12.166 -17.071 1.00 88.06 98 LEU A N 1
ATOM 726 C CA . LEU A 1 98 ? 10.562 10.895 -16.502 1.00 88.06 98 LEU A CA 1
ATOM 727 C C . LEU A 1 98 ? 11.577 10.316 -15.502 1.00 88.06 98 LEU A C 1
ATOM 729 O O . LEU A 1 98 ? 11.201 9.799 -14.453 1.00 88.06 98 LEU A O 1
ATOM 733 N N . ALA A 1 99 ? 12.878 10.429 -15.783 1.00 87.81 99 ALA A N 1
ATOM 734 C CA . ALA A 1 99 ? 13.920 10.007 -14.848 1.00 87.81 99 ALA A CA 1
ATOM 735 C C . ALA A 1 99 ? 13.933 10.847 -13.557 1.00 87.81 99 ALA A C 1
ATOM 737 O O . ALA A 1 99 ? 14.174 10.303 -12.476 1.00 87.81 99 ALA A O 1
ATOM 738 N N . GLN A 1 100 ? 13.676 12.156 -13.649 1.00 88.06 100 GLN A N 1
ATOM 739 C CA . GLN A 1 100 ? 13.540 13.023 -12.477 1.00 88.06 100 GLN A CA 1
ATOM 740 C C . GLN A 1 100 ? 12.290 12.681 -11.662 1.00 88.06 100 GLN A C 1
ATOM 742 O O . GLN A 1 100 ? 12.377 12.615 -10.434 1.00 88.06 100 GLN A O 1
ATOM 747 N N . ASP A 1 101 ? 11.168 12.404 -12.323 1.00 89.69 101 ASP A N 1
ATOM 748 C CA . ASP A 1 101 ? 9.925 12.006 -11.660 1.00 89.69 101 ASP A CA 1
ATOM 749 C C . ASP A 1 101 ? 10.089 10.677 -10.918 1.00 89.69 101 ASP A C 1
ATOM 751 O O . ASP A 1 101 ? 9.758 10.596 -9.735 1.00 89.69 101 ASP A O 1
ATOM 755 N N . ILE A 1 102 ? 10.718 9.674 -11.545 1.00 91.06 102 ILE A N 1
ATOM 756 C CA . ILE A 1 102 ? 11.051 8.398 -10.892 1.00 91.06 102 ILE A CA 1
ATOM 757 C C . ILE A 1 102 ? 11.880 8.631 -9.617 1.00 91.06 102 ILE A C 1
ATOM 759 O O . ILE A 1 102 ? 11.588 8.038 -8.578 1.00 91.06 102 ILE A O 1
ATOM 763 N N . ARG A 1 103 ? 12.889 9.516 -9.658 1.00 90.88 103 ARG A N 1
ATOM 764 C CA . ARG A 1 103 ? 13.711 9.844 -8.475 1.00 90.88 103 ARG A CA 1
ATOM 765 C C . ARG A 1 103 ? 12.899 10.516 -7.370 1.00 90.88 103 ARG A C 1
ATOM 767 O O . ARG A 1 103 ? 13.054 10.153 -6.208 1.00 90.88 103 ARG A O 1
ATOM 774 N N . ARG A 1 104 ? 12.043 11.482 -7.715 1.00 92.62 104 ARG A N 1
ATOM 775 C CA . ARG A 1 104 ? 11.194 12.182 -6.736 1.00 92.62 104 ARG A CA 1
ATOM 776 C C . ARG A 1 104 ? 10.236 11.214 -6.052 1.00 92.62 104 ARG A C 1
ATOM 778 O O . ARG A 1 104 ? 10.186 11.178 -4.827 1.00 92.62 104 ARG A O 1
ATOM 785 N N . ARG A 1 105 ? 9.548 10.382 -6.836 1.00 92.69 105 ARG A N 1
ATOM 786 C CA . ARG A 1 105 ? 8.613 9.376 -6.318 1.00 92.69 105 ARG A CA 1
ATOM 787 C C . ARG A 1 105 ? 9.311 8.330 -5.447 1.00 92.69 105 ARG A C 1
ATOM 789 O O . ARG A 1 105 ? 8.771 7.963 -4.410 1.00 92.69 105 ARG A O 1
ATOM 796 N N . LYS A 1 106 ? 10.533 7.906 -5.802 1.00 92.19 106 LYS A N 1
ATOM 797 C CA . LYS A 1 106 ? 11.374 7.036 -4.954 1.00 92.19 106 LYS A CA 1
ATOM 798 C C . LYS A 1 106 ? 11.607 7.644 -3.566 1.00 92.19 106 LYS A C 1
ATOM 800 O O . LYS A 1 106 ? 11.405 6.957 -2.570 1.00 92.19 106 LYS A O 1
ATOM 805 N N . ILE A 1 107 ? 11.970 8.926 -3.486 1.00 92.50 107 ILE A N 1
ATOM 806 C CA . ILE A 1 107 ? 12.161 9.619 -2.197 1.00 92.50 107 ILE A CA 1
ATOM 807 C C . ILE A 1 107 ? 10.847 9.648 -1.404 1.00 92.50 107 ILE A C 1
ATOM 809 O O . ILE A 1 107 ? 10.825 9.278 -0.233 1.00 92.50 107 ILE A O 1
ATOM 813 N N . THR A 1 108 ? 9.732 10.002 -2.051 1.00 92.94 108 THR A N 1
ATOM 814 C CA . THR A 1 108 ? 8.410 10.016 -1.404 1.00 92.94 108 THR A CA 1
ATOM 815 C C . THR A 1 108 ? 8.004 8.636 -0.876 1.00 92.94 108 THR A C 1
ATOM 817 O O . THR A 1 108 ? 7.505 8.538 0.243 1.00 92.94 108 THR A O 1
ATOM 820 N N . LEU A 1 109 ? 8.259 7.564 -1.632 1.00 94.56 109 LEU A N 1
ATOM 821 C CA . LEU A 1 109 ? 8.030 6.187 -1.185 1.00 94.56 109 LEU A CA 1
ATOM 822 C C . LEU A 1 109 ? 8.844 5.859 0.071 1.00 94.56 109 LEU A C 1
ATOM 824 O O . LEU A 1 109 ? 8.301 5.310 1.027 1.00 94.56 109 LEU A O 1
ATOM 828 N N . GLN A 1 110 ? 10.126 6.229 0.102 1.00 95.06 110 GLN A N 1
ATOM 829 C CA . GLN A 1 110 ? 10.989 6.000 1.264 1.00 95.06 110 GLN A CA 1
ATOM 830 C C . GLN A 1 110 ? 10.500 6.767 2.505 1.00 95.06 110 GLN A C 1
ATOM 832 O O . GLN A 1 110 ? 10.465 6.206 3.602 1.00 95.06 110 GLN A O 1
ATOM 837 N N . GLU A 1 111 ? 10.045 8.011 2.341 1.00 95.88 111 GLU A N 1
ATOM 838 C CA . GLU A 1 111 ? 9.441 8.797 3.425 1.00 95.88 111 GLU A CA 1
ATOM 839 C C . GLU A 1 111 ? 8.143 8.165 3.950 1.00 95.88 111 GLU A C 1
ATOM 841 O O . GLU A 1 111 ? 7.938 8.070 5.163 1.00 95.88 111 GLU A O 1
ATOM 846 N N . GLN A 1 112 ? 7.264 7.705 3.055 1.00 95.19 112 GLN A N 1
ATOM 847 C CA . GLN A 1 112 ? 6.010 7.041 3.427 1.00 95.19 112 GLN A CA 1
ATOM 848 C C . GLN A 1 112 ? 6.258 5.705 4.141 1.00 95.19 112 GLN A C 1
ATOM 850 O O . GLN A 1 112 ? 5.607 5.422 5.149 1.00 95.19 112 GLN A O 1
ATOM 855 N N . MET A 1 113 ? 7.246 4.925 3.694 1.00 96.62 113 MET A N 1
ATOM 856 C CA . MET A 1 113 ? 7.691 3.716 4.393 1.00 96.62 113 MET A CA 1
ATOM 857 C C . MET A 1 113 ? 8.223 4.034 5.795 1.00 96.62 113 MET A C 1
ATOM 859 O O . MET A 1 113 ? 7.901 3.329 6.752 1.00 96.62 113 MET A O 1
ATOM 863 N N . GLY A 1 114 ? 8.971 5.131 5.949 1.00 97.00 114 GLY A N 1
ATOM 864 C CA . GLY A 1 114 ? 9.401 5.630 7.257 1.00 97.00 114 GLY A CA 1
ATOM 865 C C . GLY A 1 114 ? 8.226 5.937 8.193 1.00 97.00 114 GLY A C 1
ATOM 866 O O . GLY A 1 114 ? 8.259 5.562 9.367 1.00 97.00 114 GLY A O 1
ATOM 867 N N . LYS A 1 115 ? 7.152 6.545 7.672 1.00 96.56 115 LYS A N 1
ATOM 868 C CA . LYS A 1 115 ? 5.923 6.819 8.440 1.00 96.56 115 LYS A CA 1
ATOM 869 C C . LYS A 1 115 ? 5.198 5.538 8.867 1.00 96.56 115 LYS A C 1
ATOM 871 O O . LYS A 1 115 ? 4.809 5.443 10.028 1.00 96.56 115 LYS A O 1
ATOM 876 N N . LEU A 1 116 ? 5.067 4.538 7.988 1.00 95.94 116 LEU A N 1
ATOM 877 C CA . LEU A 1 116 ? 4.475 3.240 8.358 1.00 95.94 116 LEU A CA 1
ATOM 878 C C . LEU A 1 116 ? 5.260 2.544 9.479 1.00 95.94 116 LEU A C 1
ATOM 880 O O . LEU A 1 116 ? 4.661 2.026 10.423 1.00 95.94 116 LEU A O 1
ATOM 884 N N . ARG A 1 117 ? 6.598 2.572 9.415 1.00 97.19 117 ARG A N 1
ATOM 885 C CA . ARG A 1 117 ? 7.454 2.036 10.487 1.00 97.19 117 ARG A CA 1
ATOM 886 C C . ARG A 1 117 ? 7.209 2.748 11.811 1.00 97.19 117 ARG A C 1
ATOM 888 O O . ARG A 1 117 ? 7.071 2.084 12.835 1.00 97.19 117 ARG A O 1
ATOM 895 N N . ALA A 1 118 ? 7.129 4.079 11.792 1.00 97.06 118 ALA A N 1
ATOM 896 C CA . ALA A 1 118 ? 6.841 4.864 12.988 1.00 97.06 118 ALA A CA 1
ATOM 897 C C . ALA A 1 118 ? 5.485 4.478 13.605 1.00 97.06 118 ALA A C 1
ATOM 899 O O . ALA A 1 118 ? 5.425 4.207 14.801 1.00 97.06 118 ALA A O 1
ATOM 900 N N . MET A 1 119 ? 4.436 4.320 12.787 1.00 96.44 119 MET A N 1
ATOM 901 C CA . MET A 1 119 ? 3.115 3.869 13.253 1.00 96.44 119 MET A CA 1
ATOM 902 C C . MET A 1 119 ? 3.153 2.481 13.912 1.00 96.44 119 MET A C 1
ATOM 904 O O . MET A 1 119 ? 2.486 2.265 14.926 1.00 96.44 119 MET A O 1
ATOM 908 N N . ASN A 1 120 ? 3.936 1.539 13.374 1.00 96.00 120 ASN A N 1
ATOM 909 C CA . ASN A 1 120 ? 4.112 0.218 13.988 1.00 96.00 120 ASN A CA 1
ATOM 910 C C . ASN A 1 120 ? 4.880 0.292 15.315 1.00 96.00 120 ASN A C 1
ATOM 912 O O . ASN A 1 120 ? 4.493 -0.372 16.278 1.00 96.00 120 ASN A O 1
ATOM 916 N N . THR A 1 121 ? 5.919 1.125 15.396 1.00 97.69 121 THR A N 1
ATOM 917 C CA . THR A 1 121 ? 6.662 1.371 16.643 1.00 97.69 121 THR A CA 1
ATOM 918 C C . THR A 1 121 ? 5.762 1.988 17.715 1.00 97.69 121 THR A C 1
ATOM 920 O O . THR A 1 121 ? 5.750 1.519 18.855 1.00 97.69 121 THR A O 1
ATOM 923 N N . ASP A 1 122 ? 4.945 2.979 17.351 1.00 96.62 122 ASP A N 1
ATOM 924 C CA . ASP A 1 122 ? 3.990 3.618 18.260 1.00 96.62 122 ASP A CA 1
ATOM 925 C C . ASP A 1 122 ? 2.927 2.627 18.750 1.00 96.62 122 ASP A C 1
ATOM 927 O O . ASP A 1 122 ? 2.600 2.590 19.941 1.00 96.62 122 ASP A O 1
ATOM 931 N N . MET A 1 123 ? 2.420 1.772 17.856 1.00 96.38 123 MET A N 1
ATOM 932 C CA . MET A 1 123 ? 1.476 0.715 18.213 1.00 96.38 123 MET A CA 1
ATOM 933 C C . MET A 1 123 ? 2.100 -0.319 19.160 1.00 96.38 123 MET A C 1
ATOM 935 O O . MET A 1 123 ? 1.456 -0.699 20.140 1.00 96.38 123 MET A O 1
ATOM 939 N N . SER A 1 124 ? 3.353 -0.721 18.928 1.00 97.50 124 SER A N 1
ATOM 940 C CA . SER A 1 124 ? 4.099 -1.595 19.844 1.00 97.50 124 SER A CA 1
ATOM 941 C C . SER A 1 124 ? 4.247 -0.954 21.226 1.00 97.50 124 SER A C 1
ATOM 943 O O . SER A 1 124 ? 3.887 -1.563 22.232 1.00 97.50 124 SER A O 1
ATOM 945 N N . ALA A 1 125 ? 4.651 0.318 21.289 1.00 97.75 125 ALA A N 1
ATOM 946 C CA . ALA A 1 125 ? 4.789 1.039 22.553 1.00 97.75 125 ALA A CA 1
ATOM 947 C C . ALA A 1 125 ? 3.449 1.195 23.302 1.00 97.75 125 ALA A C 1
ATOM 949 O O . ALA A 1 125 ? 3.407 1.187 24.537 1.00 97.75 125 ALA A O 1
ATOM 950 N N . LEU A 1 126 ? 2.330 1.344 22.582 1.00 96.38 126 LEU A N 1
ATOM 951 C CA . LEU A 1 126 ? 0.988 1.355 23.173 1.00 96.38 126 LEU A CA 1
ATOM 952 C C . LEU A 1 126 ? 0.603 -0.011 23.749 1.00 96.38 126 LEU A C 1
ATOM 954 O O . LEU A 1 126 ? -0.006 -0.060 24.823 1.00 96.38 126 LEU A O 1
ATOM 958 N N . ILE A 1 127 ? 0.960 -1.098 23.065 1.00 96.56 127 ILE A N 1
ATOM 959 C CA . ILE A 1 127 ? 0.745 -2.469 23.537 1.00 96.56 127 ILE A CA 1
ATOM 960 C C . ILE A 1 127 ? 1.544 -2.717 24.815 1.00 96.56 127 ILE A C 1
ATOM 962 O O . ILE A 1 127 ? 0.950 -3.166 25.793 1.00 96.56 127 ILE A O 1
ATOM 966 N N . ASP A 1 128 ? 2.817 -2.325 24.869 1.00 97.31 128 ASP A N 1
ATOM 967 C CA . ASP A 1 128 ? 3.668 -2.482 26.059 1.00 97.31 128 ASP A CA 1
ATOM 968 C C . ASP A 1 128 ? 3.137 -1.683 27.260 1.00 97.31 128 ASP A C 1
ATOM 970 O O . ASP A 1 128 ? 3.055 -2.171 28.391 1.00 97.31 128 ASP A O 1
ATOM 974 N N . LYS A 1 129 ? 2.669 -0.451 27.022 1.00 97.00 129 LYS A N 1
ATOM 975 C CA . LYS A 1 129 ? 2.022 0.366 28.063 1.00 97.00 129 LYS A CA 1
ATOM 976 C C . LYS A 1 129 ? 0.709 -0.250 28.555 1.00 97.00 129 LYS A C 1
ATOM 978 O O . LYS A 1 129 ? 0.367 -0.097 29.733 1.00 97.00 129 LYS A O 1
ATOM 983 N N . LYS A 1 130 ? -0.068 -0.885 27.669 1.00 96.12 130 LYS A N 1
ATOM 984 C CA . LYS A 1 130 ? -1.333 -1.543 28.027 1.00 96.12 130 LYS A CA 1
ATOM 985 C C . LYS A 1 130 ? -1.100 -2.877 28.733 1.00 96.12 130 LYS A C 1
ATOM 987 O O . LYS A 1 130 ? -1.800 -3.136 29.710 1.00 96.12 130 LYS A O 1
ATOM 992 N N . SER A 1 131 ? -0.123 -3.672 28.302 1.00 95.44 131 SER A N 1
ATOM 993 C CA . SER A 1 131 ? 0.223 -4.965 28.902 1.00 95.44 131 SER A CA 1
ATOM 994 C C . SER A 1 131 ? 0.700 -4.794 30.347 1.00 95.44 131 SER A C 1
ATOM 996 O O . SER A 1 131 ? 0.172 -5.457 31.241 1.00 95.44 131 SER A O 1
ATOM 998 N N . ALA A 1 132 ? 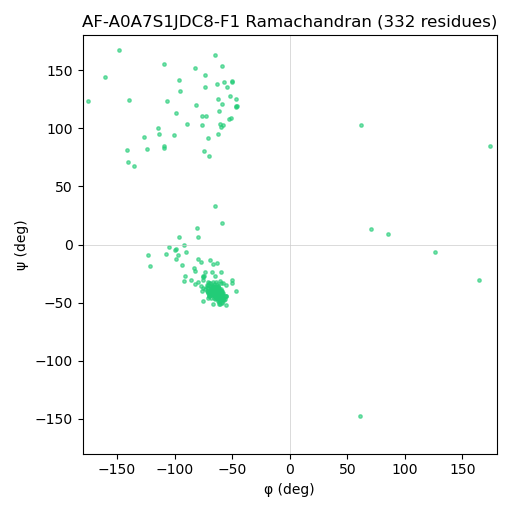1.548 -3.795 30.621 1.00 95.44 132 ALA A N 1
ATOM 999 C CA . ALA A 1 132 ? 1.976 -3.450 31.980 1.00 95.44 132 ALA A CA 1
ATOM 1000 C C . ALA A 1 132 ? 0.797 -3.106 32.916 1.00 95.44 132 ALA A C 1
ATOM 1002 O O . ALA A 1 132 ? 0.825 -3.404 34.108 1.00 95.44 132 ALA A O 1
ATOM 1003 N N . LYS A 1 133 ? -0.277 -2.506 32.379 1.00 93.81 133 LYS A N 1
ATOM 1004 C CA . LYS A 1 133 ? -1.500 -2.137 33.124 1.00 93.81 133 LYS A CA 1
ATOM 1005 C C . LYS A 1 133 ? -2.573 -3.236 33.152 1.00 93.81 133 LYS A C 1
ATOM 1007 O O . LYS A 1 133 ? -3.622 -3.036 33.783 1.00 93.81 133 LYS A O 1
ATOM 1012 N N . ALA A 1 134 ? -2.374 -4.329 32.419 1.00 93.12 134 ALA A N 1
ATOM 1013 C CA . ALA A 1 134 ? -3.349 -5.404 32.253 1.00 93.12 134 ALA A CA 1
ATOM 1014 C C . ALA A 1 134 ? -3.165 -6.554 33.253 1.00 93.12 134 ALA A C 1
ATOM 1016 O O . ALA A 1 134 ? -4.131 -7.282 33.464 1.00 93.12 134 ALA A O 1
ATOM 1017 N N . SER A 1 135 ? -1.993 -6.664 33.894 1.00 89.50 135 SER A N 1
ATOM 1018 C CA . SER A 1 135 ? -1.669 -7.723 34.862 1.00 89.50 135 SER A CA 1
ATOM 1019 C C . SER A 1 135 ? -2.794 -7.944 35.884 1.00 89.50 135 SER A C 1
ATOM 1021 O O . SER A 1 135 ? -3.190 -7.020 36.606 1.00 89.50 135 SER A O 1
ATOM 1023 N N . GLY A 1 136 ? -3.351 -9.159 35.897 1.00 88.62 136 GLY A N 1
ATOM 1024 C CA . GLY A 1 136 ? -4.401 -9.583 36.829 1.00 88.62 136 GLY A CA 1
ATOM 1025 C C . GLY A 1 136 ? -5.829 -9.228 36.399 1.00 88.62 136 GLY A C 1
ATOM 1026 O O . GLY A 1 136 ? -6.764 -9.382 37.187 1.00 88.62 136 GLY A O 1
ATOM 1027 N N . LYS A 1 137 ? -6.034 -8.737 35.168 1.00 94.75 137 LYS A N 1
ATOM 1028 C CA . LYS A 1 137 ? -7.361 -8.415 34.615 1.00 94.75 137 LYS A CA 1
ATOM 1029 C C . LYS A 1 137 ? -7.563 -9.123 33.276 1.00 94.75 137 LYS A C 1
ATOM 1031 O O . LYS A 1 137 ? -7.314 -8.535 32.226 1.00 94.75 137 LYS A O 1
ATOM 1036 N N . ALA A 1 138 ? -8.155 -10.320 33.311 1.00 94.06 138 ALA A N 1
ATOM 1037 C CA . ALA A 1 138 ? -8.406 -11.172 32.138 1.00 94.06 138 ALA A CA 1
ATOM 1038 C C . ALA A 1 138 ? -9.025 -10.436 30.929 1.00 94.06 138 ALA A C 1
ATOM 1040 O O . ALA A 1 138 ? -8.619 -10.631 29.785 1.00 94.06 138 ALA A O 1
ATOM 1041 N N . LYS A 1 139 ? -9.976 -9.516 31.163 1.00 93.00 139 LYS A N 1
ATOM 1042 C CA . LYS A 1 139 ? -10.589 -8.718 30.082 1.00 93.00 139 LYS A CA 1
ATOM 1043 C C . LYS A 1 139 ? -9.581 -7.808 29.363 1.00 93.00 139 LYS A C 1
ATOM 1045 O O . LYS A 1 139 ? -9.691 -7.622 28.155 1.00 93.00 139 LYS A O 1
ATOM 1050 N N . LYS A 1 140 ? -8.622 -7.231 30.093 1.00 93.56 140 LYS A N 1
ATOM 1051 C CA . LYS A 1 140 ? -7.576 -6.368 29.522 1.00 93.56 140 LYS A CA 1
ATOM 1052 C C . LYS A 1 140 ? -6.494 -7.185 28.823 1.00 93.56 140 LYS A C 1
ATOM 1054 O O . LYS A 1 140 ? -6.000 -6.755 27.790 1.00 93.56 140 LYS A O 1
ATOM 1059 N N . GLU A 1 141 ? -6.165 -8.360 29.348 1.00 94.44 141 GLU A N 1
ATOM 1060 C CA . GLU A 1 141 ? -5.230 -9.294 28.708 1.00 94.44 141 GLU A CA 1
ATOM 1061 C C . GLU A 1 141 ? -5.756 -9.751 27.339 1.00 94.44 141 GLU A C 1
ATOM 1063 O O . GLU A 1 141 ? -5.022 -9.715 26.353 1.00 94.44 141 GLU A O 1
ATOM 1068 N N . ALA A 1 142 ? -7.056 -10.048 27.235 1.00 94.81 142 ALA A N 1
ATOM 1069 C CA . ALA A 1 142 ? -7.695 -10.361 25.956 1.00 94.81 142 ALA A CA 1
ATOM 1070 C C . ALA A 1 142 ? -7.657 -9.188 24.952 1.00 94.81 142 ALA A C 1
ATOM 1072 O O . ALA A 1 142 ? -7.522 -9.406 23.749 1.00 94.81 142 ALA A O 1
ATOM 1073 N N . GLU A 1 143 ? -7.768 -7.938 25.417 1.00 95.00 143 GLU A N 1
ATOM 1074 C CA . GLU A 1 143 ? -7.628 -6.749 24.560 1.00 95.00 143 GLU A CA 1
ATOM 1075 C C . GLU A 1 143 ? -6.188 -6.586 24.050 1.00 95.00 143 GLU A C 1
ATOM 1077 O O . GLU A 1 143 ? -5.980 -6.310 22.869 1.00 95.00 143 GLU A O 1
ATOM 1082 N N . VAL A 1 144 ? -5.194 -6.800 24.918 1.00 96.12 144 VAL A N 1
ATOM 1083 C CA . VAL A 1 144 ? -3.769 -6.759 24.554 1.00 96.12 144 VAL A CA 1
ATOM 1084 C C . VAL A 1 144 ? -3.441 -7.835 23.518 1.00 96.12 144 VAL A C 1
ATOM 1086 O O . VAL A 1 144 ? -2.794 -7.519 22.523 1.00 96.12 144 VAL A O 1
ATOM 1089 N N . ALA A 1 145 ? -3.953 -9.058 23.683 1.00 96.31 145 ALA A N 1
ATOM 1090 C CA . ALA A 1 145 ? -3.761 -10.140 22.715 1.00 96.31 145 ALA A CA 1
ATOM 1091 C C . ALA A 1 145 ? -4.338 -9.795 21.327 1.00 96.31 145 ALA A C 1
ATOM 1093 O O . ALA A 1 145 ? -3.701 -10.048 20.304 1.00 96.31 145 ALA A O 1
ATOM 1094 N N . LYS A 1 146 ? -5.513 -9.148 21.275 1.00 95.38 146 LYS A N 1
ATOM 1095 C CA . LYS A 1 146 ? -6.087 -8.655 20.010 1.00 95.38 146 LYS A CA 1
ATOM 1096 C C . LYS A 1 146 ? -5.206 -7.590 19.360 1.00 95.38 146 LYS A C 1
ATOM 1098 O O . LYS A 1 146 ? -4.970 -7.652 18.160 1.00 95.38 146 LYS A O 1
ATOM 1103 N N . LEU A 1 147 ? -4.704 -6.629 20.137 1.00 94.56 147 LEU A N 1
ATOM 1104 C CA . LEU A 1 147 ? -3.809 -5.594 19.611 1.00 94.56 147 LEU A CA 1
ATOM 1105 C C . LEU A 1 147 ? -2.481 -6.181 19.117 1.00 94.56 147 LEU A C 1
ATOM 1107 O O . LEU A 1 147 ? -1.986 -5.737 18.088 1.00 94.56 147 LEU A O 1
ATOM 1111 N N . GLN A 1 148 ? -1.937 -7.191 19.800 1.00 97.12 148 GLN A N 1
ATOM 1112 C CA . GLN A 1 148 ? -0.745 -7.914 19.348 1.00 97.12 148 GLN A CA 1
ATOM 1113 C C . GLN A 1 148 ? -0.971 -8.604 18.002 1.00 97.12 148 GLN A C 1
ATOM 1115 O O . GLN A 1 148 ? -0.138 -8.453 17.116 1.00 97.12 148 GLN A O 1
ATOM 1120 N N . SER A 1 149 ? -2.112 -9.275 17.814 1.00 95.94 149 SER A N 1
ATOM 1121 C CA . SER A 1 149 ? -2.482 -9.862 16.517 1.00 95.94 149 SER A CA 1
ATOM 1122 C C . SER A 1 149 ? -2.554 -8.810 15.403 1.00 95.94 149 SER A C 1
ATOM 1124 O O . SER A 1 149 ? -2.007 -9.020 14.323 1.00 95.94 149 SER A O 1
ATOM 1126 N N . VAL A 1 150 ? -3.163 -7.648 15.663 1.00 94.62 150 VAL A N 1
ATOM 1127 C CA . VAL A 1 150 ? -3.209 -6.565 14.666 1.00 94.62 150 VAL A CA 1
ATOM 1128 C C . VAL A 1 150 ? -1.806 -6.021 14.373 1.00 94.62 150 VAL A C 1
ATOM 1130 O O . VAL A 1 150 ? -1.487 -5.740 13.220 1.00 94.62 150 VAL A O 1
ATOM 1133 N N . LEU A 1 151 ? -0.943 -5.890 15.388 1.00 95.94 151 LEU A N 1
ATOM 1134 C CA . LEU A 1 151 ? 0.440 -5.452 15.191 1.00 95.94 151 LEU A CA 1
ATOM 1135 C C . LEU A 1 151 ? 1.221 -6.440 14.315 1.00 95.94 151 LEU A C 1
ATOM 1137 O O . LEU A 1 151 ? 1.924 -5.994 13.412 1.00 95.94 151 LEU A O 1
ATOM 1141 N N . THR A 1 152 ? 1.078 -7.751 14.532 1.00 96.56 152 THR A N 1
ATOM 1142 C CA . THR A 1 152 ? 1.765 -8.762 13.710 1.00 96.56 152 THR A CA 1
ATOM 1143 C C . THR A 1 152 ? 1.321 -8.714 12.251 1.00 96.56 152 THR A C 1
ATOM 1145 O O . THR A 1 152 ? 2.157 -8.802 11.351 1.00 96.56 152 THR A O 1
ATOM 1148 N N . ASP A 1 153 ? 0.029 -8.492 11.995 1.00 94.88 153 ASP A N 1
ATOM 1149 C CA . ASP A 1 153 ? -0.480 -8.346 10.628 1.00 94.88 153 ASP A CA 1
ATOM 1150 C C . ASP A 1 153 ? 0.080 -7.084 9.958 1.00 94.88 153 ASP A C 1
ATOM 1152 O O . ASP A 1 153 ? 0.540 -7.127 8.814 1.00 94.88 153 ASP A O 1
ATOM 1156 N N . ARG A 1 154 ? 0.124 -5.961 10.685 1.00 95.88 154 ARG A N 1
ATOM 1157 C CA . ARG A 1 154 ? 0.717 -4.710 10.188 1.00 95.88 154 ARG A CA 1
ATOM 1158 C C . ARG A 1 154 ? 2.221 -4.821 9.947 1.00 95.88 154 ARG A C 1
ATOM 1160 O O . ARG A 1 154 ? 2.714 -4.279 8.960 1.00 95.88 154 ARG A O 1
ATOM 1167 N N . GLN A 1 155 ? 2.954 -5.523 10.809 1.00 97.12 155 GLN A N 1
ATOM 1168 C CA . GLN A 1 155 ? 4.381 -5.794 10.614 1.00 97.12 155 GLN A CA 1
ATOM 1169 C C . GLN A 1 155 ? 4.612 -6.595 9.334 1.00 97.12 155 GLN A C 1
ATOM 1171 O O . GLN A 1 155 ? 5.424 -6.189 8.507 1.00 97.12 155 GLN A O 1
ATOM 1176 N N . ARG A 1 156 ? 3.814 -7.643 9.104 1.00 96.81 156 ARG A N 1
ATOM 1177 C CA . ARG A 1 156 ? 3.871 -8.434 7.870 1.00 96.81 156 ARG A CA 1
ATOM 1178 C C . ARG A 1 156 ? 3.610 -7.589 6.620 1.00 96.81 156 ARG A C 1
ATOM 1180 O O . ARG A 1 156 ? 4.305 -7.751 5.620 1.00 96.81 156 ARG A O 1
ATOM 1187 N N . VAL A 1 157 ? 2.630 -6.683 6.660 1.00 94.88 157 VAL A N 1
ATOM 1188 C CA . VAL A 1 157 ? 2.364 -5.756 5.544 1.00 94.88 157 VAL A CA 1
ATOM 1189 C C . VAL A 1 157 ? 3.553 -4.821 5.314 1.00 94.88 157 VAL A C 1
ATOM 1191 O O . VAL A 1 157 ? 3.955 -4.624 4.169 1.00 94.88 157 VAL A O 1
ATOM 1194 N N . CYS A 1 158 ? 4.151 -4.277 6.377 1.00 96.62 158 CYS A N 1
ATOM 1195 C CA . CYS A 1 158 ? 5.357 -3.460 6.256 1.00 96.62 158 CYS A CA 1
ATOM 1196 C C . CYS A 1 158 ? 6.517 -4.235 5.629 1.00 96.62 158 CYS A C 1
ATOM 1198 O O . CYS A 1 158 ? 7.109 -3.729 4.685 1.00 96.62 158 CYS A O 1
ATOM 1200 N N . GLU A 1 159 ? 6.801 -5.458 6.076 1.00 96.88 159 GLU A N 1
ATOM 1201 C CA . GLU A 1 159 ? 7.864 -6.302 5.508 1.00 96.88 159 GLU A CA 1
ATOM 1202 C C . GLU A 1 159 ? 7.648 -6.576 4.013 1.00 96.88 159 GLU A C 1
ATOM 1204 O O . GLU A 1 159 ? 8.574 -6.461 3.209 1.00 96.88 159 GLU A O 1
ATOM 1209 N N . GLN A 1 160 ? 6.410 -6.883 3.613 1.00 95.62 160 GLN A N 1
ATOM 1210 C CA . GLN A 1 160 ? 6.062 -7.077 2.204 1.00 95.62 160 GLN A CA 1
ATOM 1211 C C . GLN A 1 160 ? 6.288 -5.803 1.385 1.00 95.62 160 GLN A C 1
ATOM 1213 O O . GLN A 1 160 ? 6.873 -5.856 0.301 1.00 95.62 160 GLN A O 1
ATOM 1218 N N . LEU A 1 161 ? 5.852 -4.654 1.902 1.00 94.31 161 LEU A N 1
ATOM 1219 C CA . LEU A 1 161 ? 6.062 -3.371 1.242 1.00 94.31 161 LEU A CA 1
ATOM 1220 C C . LEU A 1 161 ? 7.552 -3.027 1.150 1.00 94.31 161 LEU A C 1
ATOM 1222 O O . LEU A 1 161 ? 8.007 -2.614 0.087 1.00 94.31 161 LEU A O 1
ATOM 1226 N N . GLU A 1 162 ? 8.336 -3.270 2.197 1.00 96.69 162 GLU A N 1
ATOM 1227 C CA . GLU A 1 162 ? 9.788 -3.060 2.195 1.00 96.69 162 GLU A CA 1
ATOM 1228 C C . GLU A 1 162 ? 10.499 -3.899 1.138 1.00 96.69 162 GLU A C 1
ATOM 1230 O O . GLU A 1 162 ? 11.303 -3.360 0.377 1.00 96.69 162 GLU A O 1
ATOM 1235 N N . ASP A 1 163 ? 10.169 -5.186 1.037 1.00 97.06 163 ASP A N 1
ATOM 1236 C CA . ASP A 1 163 ? 10.725 -6.065 0.007 1.00 97.06 163 ASP A CA 1
ATOM 1237 C C . ASP A 1 163 ? 10.354 -5.566 -1.401 1.00 97.06 163 ASP A C 1
ATOM 1239 O O . ASP A 1 163 ? 11.200 -5.494 -2.299 1.00 97.06 163 ASP A O 1
ATOM 1243 N N . THR A 1 164 ? 9.107 -5.126 -1.607 1.00 93.56 164 THR A N 1
ATOM 1244 C CA . THR A 1 164 ? 8.698 -4.564 -2.904 1.00 93.56 164 THR A CA 1
ATOM 1245 C C . THR A 1 164 ? 9.383 -3.238 -3.232 1.00 93.56 164 THR A C 1
ATOM 1247 O O . THR A 1 164 ? 9.785 -3.051 -4.383 1.00 93.56 164 THR A O 1
ATOM 1250 N N . VAL A 1 165 ? 9.566 -2.345 -2.256 1.00 93.31 165 VAL A N 1
ATOM 1251 C CA . VAL A 1 165 ? 10.284 -1.073 -2.427 1.00 93.31 165 VAL A CA 1
ATOM 1252 C C . VAL A 1 165 ? 11.768 -1.328 -2.676 1.00 93.31 165 VAL A C 1
ATOM 1254 O O . VAL A 1 165 ? 12.339 -0.705 -3.562 1.00 93.31 165 VAL A O 1
ATOM 1257 N N . SER A 1 166 ? 12.382 -2.301 -2.000 1.00 96.19 166 SER A N 1
ATOM 1258 C CA . SER A 1 166 ? 13.776 -2.691 -2.240 1.00 96.19 166 SER A CA 1
ATOM 1259 C C . SER A 1 166 ? 13.981 -3.245 -3.657 1.00 96.19 166 SER A C 1
ATOM 1261 O O . SER A 1 166 ? 14.896 -2.837 -4.377 1.00 96.19 166 SER A O 1
ATOM 1263 N N . LYS A 1 167 ? 13.073 -4.113 -4.122 1.00 94.62 167 LYS A N 1
ATOM 1264 C CA . LYS A 1 167 ? 13.062 -4.592 -5.515 1.00 94.62 167 LYS A CA 1
ATOM 1265 C C . LYS A 1 167 ? 12.870 -3.451 -6.508 1.00 94.62 167 LYS A C 1
ATOM 1267 O O . LYS A 1 167 ? 13.519 -3.436 -7.555 1.00 94.62 167 LYS A O 1
ATOM 1272 N N . LEU A 1 168 ? 11.988 -2.507 -6.192 1.00 92.50 168 LEU A N 1
ATOM 1273 C CA . LEU A 1 168 ? 11.762 -1.321 -7.007 1.00 92.50 168 LEU A CA 1
ATOM 1274 C C . LEU A 1 168 ? 13.012 -0.438 -7.057 1.00 92.50 168 LEU A C 1
ATOM 1276 O O . LEU A 1 168 ? 13.362 0.016 -8.1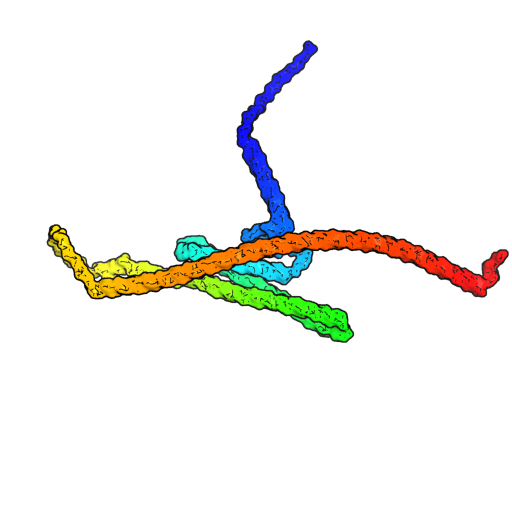39 1.00 92.50 168 LEU A O 1
ATOM 1280 N N . ASP A 1 169 ? 13.719 -0.263 -5.943 1.00 92.75 169 ASP A N 1
ATOM 1281 C CA . ASP A 1 169 ? 14.961 0.506 -5.871 1.00 92.75 169 ASP A CA 1
ATOM 1282 C C . ASP A 1 169 ? 16.030 -0.066 -6.801 1.00 92.75 169 ASP A C 1
ATOM 1284 O O . ASP A 1 169 ? 16.606 0.685 -7.588 1.00 92.75 169 ASP A O 1
ATOM 1288 N N . MET A 1 170 ? 16.208 -1.391 -6.825 1.00 94.38 170 MET A N 1
ATOM 1289 C CA . MET A 1 170 ? 17.114 -2.039 -7.782 1.00 94.38 170 MET A CA 1
ATOM 1290 C C . MET A 1 170 ? 16.716 -1.778 -9.244 1.00 94.38 170 MET A C 1
ATOM 1292 O O . MET A 1 170 ? 17.581 -1.604 -10.107 1.00 94.38 170 MET A O 1
ATOM 1296 N N . LEU A 1 171 ? 15.413 -1.752 -9.547 1.00 90.94 171 LEU A N 1
ATOM 1297 C CA . LEU A 1 171 ? 14.914 -1.452 -10.893 1.00 90.94 171 LEU A CA 1
ATOM 1298 C C . LEU A 1 171 ? 15.102 0.021 -11.259 1.00 90.94 171 LEU A C 1
ATOM 1300 O O . LEU A 1 171 ? 15.483 0.315 -12.391 1.00 90.94 171 LEU A O 1
ATOM 1304 N N . VAL A 1 172 ? 14.854 0.933 -10.318 1.00 91.00 172 VAL A N 1
ATOM 1305 C CA . VAL A 1 172 ? 15.085 2.371 -10.487 1.00 91.00 172 VAL A CA 1
ATOM 1306 C C . VAL A 1 172 ? 16.561 2.624 -10.756 1.00 91.00 172 VAL A C 1
ATOM 1308 O O . VAL A 1 172 ? 16.892 3.296 -11.732 1.00 91.00 172 VAL A O 1
ATOM 1311 N N . ASP A 1 173 ? 17.450 2.049 -9.951 1.00 91.00 173 ASP A N 1
ATOM 1312 C CA . ASP A 1 173 ? 18.886 2.266 -10.087 1.00 91.00 173 ASP A CA 1
ATOM 1313 C C . ASP A 1 173 ? 19.382 1.715 -11.427 1.00 91.00 173 ASP A C 1
ATOM 1315 O O . ASP A 1 173 ? 20.044 2.441 -12.170 1.00 91.00 173 ASP A O 1
ATOM 1319 N N . ARG A 1 174 ? 18.946 0.512 -11.828 1.00 88.94 174 ARG A N 1
ATOM 1320 C CA . ARG A 1 174 ? 19.227 -0.032 -13.167 1.00 88.94 174 ARG A CA 1
ATOM 1321 C C . ARG A 1 174 ? 18.724 0.888 -14.283 1.00 88.94 174 ARG A C 1
ATOM 1323 O O . ARG A 1 174 ? 19.481 1.196 -15.202 1.00 88.94 174 ARG A O 1
ATOM 1330 N N . ALA A 1 175 ? 17.480 1.355 -14.194 1.00 85.88 175 ALA A N 1
ATOM 1331 C CA . ALA A 1 175 ? 16.881 2.236 -15.193 1.00 85.88 175 ALA A CA 1
ATOM 1332 C C . ALA A 1 175 ? 17.576 3.608 -15.269 1.00 85.88 175 ALA A C 1
ATOM 1334 O O . ALA A 1 175 ? 17.531 4.268 -16.308 1.00 85.88 175 ALA A O 1
ATOM 1335 N N . LEU A 1 176 ? 18.196 4.075 -14.183 1.00 84.44 176 LEU A N 1
ATOM 1336 C CA . LEU A 1 176 ? 18.956 5.327 -14.136 1.00 84.44 176 LEU A CA 1
ATOM 1337 C C . LEU A 1 176 ? 20.419 5.162 -14.577 1.00 84.44 176 LEU A C 1
ATOM 1339 O O . LEU A 1 176 ? 20.975 6.105 -15.134 1.00 84.44 176 LEU A O 1
ATOM 1343 N N . HIS A 1 177 ? 21.036 4.001 -14.355 1.00 83.75 177 HIS A N 1
ATOM 1344 C CA . HIS A 1 177 ? 22.438 3.758 -14.718 1.00 83.75 177 HIS A CA 1
ATOM 1345 C C . HIS A 1 177 ? 22.602 3.384 -16.193 1.00 83.75 177 HIS A C 1
ATOM 1347 O O . HIS A 1 177 ? 23.547 3.847 -16.824 1.00 83.75 177 HIS A O 1
ATOM 1353 N N . GLN A 1 178 ? 21.638 2.670 -16.788 1.00 75.19 178 GLN A N 1
ATOM 1354 C CA . GLN A 1 178 ? 21.659 2.362 -18.227 1.00 75.19 178 GLN A CA 1
ATOM 1355 C C . GLN A 1 178 ? 21.767 3.617 -19.101 1.00 75.19 178 GLN A C 1
ATOM 1357 O O . GLN A 1 178 ? 22.470 3.605 -20.104 1.00 75.19 178 GLN A O 1
ATOM 1362 N N . THR A 1 179 ? 21.156 4.732 -18.683 1.00 65.31 179 THR A N 1
ATOM 1363 C CA . THR A 1 179 ? 21.304 6.003 -19.405 1.00 65.31 179 THR A CA 1
ATOM 1364 C C . THR A 1 179 ? 22.723 6.569 -19.352 1.00 65.31 179 THR A C 1
ATOM 1366 O O . THR A 1 179 ? 23.141 7.188 -20.319 1.00 65.31 179 THR A O 1
ATOM 1369 N N . SER A 1 180 ? 23.470 6.342 -18.266 1.00 68.50 180 SER A N 1
ATOM 1370 C CA . SER A 1 180 ? 24.836 6.860 -18.119 1.00 68.50 180 SER A CA 1
ATOM 1371 C C . SER A 1 180 ? 25.829 6.062 -18.962 1.00 68.50 180 SER A C 1
ATOM 1373 O O . SER A 1 180 ? 26.599 6.649 -19.717 1.00 68.50 180 SER A O 1
ATOM 1375 N N . ASP A 1 181 ? 25.787 4.730 -18.881 1.00 70.00 181 ASP A N 1
ATOM 1376 C CA . ASP A 1 181 ? 26.770 3.874 -19.554 1.00 70.00 181 ASP A CA 1
ATOM 1377 C C . ASP A 1 181 ? 26.621 3.923 -21.081 1.00 70.00 181 ASP A C 1
ATOM 1379 O O . ASP A 1 181 ? 27.614 4.019 -21.804 1.00 70.00 181 ASP A O 1
ATOM 1383 N N . GLU A 1 182 ? 25.387 3.940 -21.593 1.00 65.06 182 GLU A N 1
ATOM 1384 C CA . GLU A 1 182 ? 25.126 4.035 -23.034 1.00 65.06 182 GLU A CA 1
ATOM 1385 C C . GLU A 1 182 ? 25.473 5.419 -23.597 1.00 65.06 182 GLU A C 1
ATOM 1387 O O . GLU A 1 182 ? 25.939 5.525 -24.734 1.00 65.06 182 GLU A O 1
ATOM 1392 N N . GLU A 1 183 ? 25.300 6.484 -22.810 1.00 65.81 183 GLU A N 1
ATOM 1393 C CA . GLU A 1 183 ? 25.715 7.839 -23.181 1.00 65.81 183 GLU A CA 1
ATOM 1394 C C . GLU A 1 183 ? 27.244 7.956 -23.212 1.00 65.81 183 GLU A C 1
ATOM 1396 O O . GLU A 1 183 ? 27.811 8.462 -24.184 1.00 65.81 183 GLU A O 1
ATOM 1401 N N . GLN A 1 184 ? 27.931 7.393 -22.217 1.00 68.94 184 GLN A N 1
ATOM 1402 C CA . GLN A 1 184 ? 29.391 7.371 -22.152 1.00 68.94 184 GLN A CA 1
ATOM 1403 C C . GLN A 1 184 ? 29.992 6.511 -23.278 1.00 68.94 184 GLN A C 1
ATOM 1405 O O . GLN A 1 184 ? 30.970 6.911 -23.920 1.00 68.94 184 GLN A O 1
ATOM 1410 N N . GLN A 1 185 ? 29.365 5.377 -23.599 1.00 71.06 185 GLN A N 1
ATOM 1411 C CA . GLN A 1 185 ? 29.765 4.503 -24.700 1.00 71.06 185 GLN A CA 1
ATOM 1412 C C . GLN A 1 185 ? 29.467 5.129 -26.075 1.00 71.06 185 GLN A C 1
ATOM 1414 O O . GLN A 1 185 ? 30.279 4.991 -26.995 1.00 71.06 185 GLN A O 1
ATOM 1419 N N . ARG A 1 186 ? 28.371 5.889 -26.223 1.00 62.66 186 ARG A N 1
ATOM 1420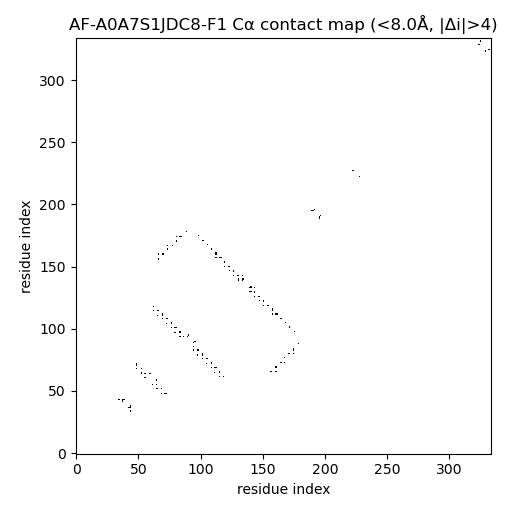 C CA . ARG A 1 186 ? 28.072 6.660 -27.444 1.00 62.66 186 ARG A CA 1
ATOM 1421 C C . ARG A 1 186 ? 29.000 7.848 -27.640 1.00 62.66 186 ARG A C 1
ATOM 1423 O O . ARG A 1 186 ? 29.461 8.039 -28.760 1.00 62.66 186 ARG A O 1
ATOM 1430 N N . LEU A 1 187 ? 29.324 8.612 -26.599 1.00 67.62 187 LEU A N 1
ATOM 1431 C CA . LEU A 1 187 ? 30.315 9.692 -26.685 1.00 67.62 187 LEU A CA 1
ATOM 1432 C C . LEU A 1 187 ? 31.701 9.138 -27.050 1.00 67.62 187 LEU A C 1
ATOM 1434 O O . LEU A 1 187 ? 32.397 9.700 -27.899 1.00 67.62 187 LEU A O 1
ATOM 1438 N N . ALA A 1 188 ? 32.070 7.980 -26.496 1.00 70.56 188 ALA A N 1
ATOM 1439 C CA . ALA A 1 188 ? 33.285 7.271 -26.887 1.00 70.56 188 ALA A CA 1
ATOM 1440 C C . ALA A 1 188 ? 33.245 6.783 -28.352 1.00 70.56 188 ALA A C 1
ATOM 1442 O O . ALA A 1 188 ? 34.264 6.846 -29.043 1.00 70.56 188 ALA A O 1
ATOM 1443 N N . ALA A 1 189 ? 32.090 6.330 -28.852 1.00 68.19 189 ALA A N 1
ATOM 1444 C CA . ALA A 1 189 ? 31.913 5.908 -30.244 1.00 68.19 189 ALA A CA 1
ATOM 1445 C C . ALA A 1 189 ? 31.866 7.090 -31.233 1.00 68.19 189 ALA A C 1
ATOM 1447 O O . ALA A 1 189 ? 32.470 7.014 -32.303 1.00 68.19 189 ALA A O 1
ATOM 1448 N N . ALA A 1 190 ? 31.228 8.205 -30.869 1.00 65.50 190 ALA A N 1
ATOM 1449 C CA . ALA A 1 190 ? 31.185 9.435 -31.659 1.00 65.50 190 ALA A CA 1
ATOM 1450 C C . ALA A 1 190 ? 32.592 10.024 -31.847 1.00 65.50 190 ALA A C 1
ATOM 1452 O O . ALA A 1 190 ? 32.964 10.395 -32.960 1.00 65.50 190 ALA A O 1
ATOM 1453 N N . ASN A 1 191 ? 33.427 9.976 -30.804 1.00 60.66 191 ASN A N 1
ATOM 1454 C CA . ASN A 1 191 ? 34.844 10.340 -30.892 1.00 60.66 191 ASN A CA 1
ATOM 1455 C C . ASN A 1 191 ? 35.699 9.346 -31.710 1.00 60.66 191 ASN A C 1
ATOM 1457 O O . ASN A 1 191 ? 36.828 9.672 -32.076 1.00 60.66 191 ASN A O 1
ATOM 1461 N N . ARG A 1 192 ? 35.187 8.148 -32.032 1.00 59.62 192 ARG A N 1
ATOM 1462 C CA . ARG A 1 192 ? 35.860 7.137 -32.875 1.00 59.62 192 ARG A CA 1
ATOM 1463 C C . ARG A 1 192 ? 35.372 7.108 -34.331 1.00 59.62 192 ARG A C 1
ATOM 1465 O O . ARG A 1 192 ? 35.954 6.377 -35.135 1.00 59.62 192 ARG A O 1
ATOM 1472 N N . GLY A 1 193 ? 34.352 7.894 -34.684 1.00 55.66 193 GLY A N 1
ATOM 1473 C CA . GLY A 1 193 ? 33.840 8.004 -36.051 1.00 55.66 193 GLY A CA 1
ATOM 1474 C C . GLY A 1 193 ? 34.851 8.614 -37.043 1.00 55.66 193 GLY A C 1
ATOM 1475 O O . GLY A 1 193 ? 35.825 9.253 -36.635 1.00 55.66 193 GLY A O 1
ATOM 1476 N N . PRO A 1 194 ? 34.636 8.460 -38.365 1.00 54.25 194 PRO A N 1
ATOM 1477 C CA . PRO A 1 194 ? 35.592 8.850 -39.409 1.00 54.25 194 PRO A CA 1
ATOM 1478 C C . PRO A 1 194 ? 35.958 10.343 -39.409 1.00 54.25 194 PRO A C 1
ATOM 1480 O O . PRO A 1 194 ? 37.059 10.687 -39.828 1.00 54.25 194 PRO A O 1
ATOM 1483 N N . ALA A 1 195 ? 35.112 11.224 -38.864 1.00 51.50 195 ALA A N 1
ATOM 1484 C CA . ALA A 1 195 ? 35.445 12.635 -38.653 1.00 51.50 195 ALA A CA 1
ATOM 1485 C C . ALA A 1 195 ? 36.555 12.843 -37.596 1.00 51.50 195 ALA A C 1
ATOM 1487 O O . ALA A 1 195 ? 37.423 13.690 -37.787 1.00 51.50 195 ALA A O 1
ATOM 1488 N N . GLY A 1 196 ? 36.594 12.020 -36.539 1.00 50.22 196 GLY A N 1
ATOM 1489 C CA . GLY A 1 196 ? 37.665 12.018 -35.532 1.00 50.22 196 GLY A CA 1
ATOM 1490 C C . GLY A 1 196 ? 38.963 11.361 -36.021 1.00 50.22 196 GLY A C 1
ATOM 1491 O O . GLY A 1 196 ? 40.052 11.761 -35.614 1.00 50.22 196 GLY A O 1
ATOM 1492 N N . ARG A 1 197 ? 38.880 10.407 -36.964 1.00 48.84 197 ARG A N 1
ATOM 1493 C CA . ARG A 1 197 ? 40.068 9.876 -37.669 1.00 48.84 197 ARG A CA 1
ATOM 1494 C C . ARG A 1 197 ? 40.628 10.844 -38.709 1.00 48.84 197 ARG A C 1
ATOM 1496 O O . ARG A 1 197 ? 41.830 10.818 -38.966 1.00 48.84 197 ARG A O 1
ATOM 1503 N N . ARG A 1 198 ? 39.797 11.719 -39.280 1.00 45.59 198 ARG A N 1
ATOM 1504 C CA . ARG A 1 198 ? 40.225 12.662 -40.322 1.00 45.59 198 ARG A CA 1
ATOM 1505 C C . ARG A 1 198 ? 41.198 13.728 -39.807 1.00 45.59 198 ARG A C 1
ATOM 1507 O O . ARG A 1 198 ? 42.009 14.207 -40.587 1.00 45.59 198 ARG A O 1
ATOM 1514 N N . LEU A 1 199 ? 41.197 14.022 -38.504 1.00 48.53 199 LEU A N 1
ATOM 1515 C CA . LEU A 1 199 ? 42.165 14.947 -37.902 1.00 48.53 199 LEU A CA 1
ATOM 1516 C C . LEU A 1 199 ? 43.545 14.318 -37.623 1.00 48.53 199 LEU A C 1
ATOM 1518 O O . LEU A 1 199 ? 44.488 15.047 -37.350 1.00 48.53 199 LEU A O 1
ATOM 1522 N N . LYS A 1 200 ? 43.683 12.984 -37.696 1.00 48.22 200 LYS A N 1
ATOM 1523 C CA . LYS A 1 200 ? 44.972 12.284 -37.510 1.00 48.22 200 LYS A CA 1
ATOM 1524 C C . LYS A 1 200 ? 45.572 11.713 -38.797 1.00 48.22 200 LYS A C 1
ATOM 1526 O O . LYS A 1 200 ? 46.707 11.257 -38.770 1.00 48.22 200 LYS A O 1
ATOM 1531 N N . LEU A 1 201 ? 44.839 11.743 -39.913 1.00 46.53 201 LEU A N 1
ATOM 1532 C CA . LEU A 1 201 ? 45.324 11.279 -41.221 1.00 46.53 201 LEU A CA 1
ATOM 1533 C C . LEU A 1 201 ? 45.682 12.407 -42.204 1.00 46.53 201 LEU A C 1
ATOM 1535 O O . LEU A 1 201 ? 46.168 12.111 -43.290 1.00 46.53 201 LEU A O 1
ATOM 1539 N N . MET A 1 202 ? 45.496 13.684 -41.848 1.00 47.50 202 MET A N 1
ATOM 1540 C CA . MET A 1 202 ? 45.870 14.807 -42.728 1.00 47.50 202 MET A CA 1
ATOM 1541 C C . MET A 1 202 ? 47.365 15.171 -42.724 1.00 47.50 202 MET A C 1
ATOM 1543 O O . MET A 1 202 ? 47.728 16.122 -43.407 1.00 47.50 202 MET A O 1
ATOM 1547 N N . ASP A 1 203 ? 48.233 14.398 -42.061 1.00 48.09 203 ASP A N 1
ATOM 1548 C CA . ASP A 1 203 ? 49.692 14.605 -42.131 1.00 48.09 203 ASP A CA 1
ATOM 1549 C C . ASP A 1 203 ? 50.424 13.703 -43.138 1.00 48.09 203 ASP A C 1
ATOM 1551 O O . ASP A 1 203 ? 51.584 13.954 -43.438 1.00 48.09 203 ASP A O 1
ATOM 1555 N N . ASN A 1 204 ? 49.776 12.694 -43.732 1.00 51.06 204 ASN A N 1
ATOM 1556 C CA . ASN A 1 204 ? 50.447 11.778 -44.662 1.00 51.06 204 ASN A CA 1
ATOM 1557 C C . ASN A 1 204 ? 49.548 11.394 -45.844 1.00 51.06 204 ASN A C 1
ATOM 1559 O O . ASN A 1 204 ? 48.954 10.324 -45.825 1.00 51.06 204 ASN A O 1
ATOM 1563 N N . ALA A 1 205 ? 49.456 12.246 -46.872 1.00 48.34 205 ALA A N 1
ATOM 1564 C CA . ALA A 1 205 ? 49.317 11.825 -48.280 1.00 48.34 205 ALA A CA 1
ATOM 1565 C C . ALA A 1 205 ? 49.090 13.036 -49.197 1.00 48.34 205 ALA A C 1
ATOM 1567 O O . ALA A 1 205 ? 47.965 13.366 -49.572 1.00 48.34 205 ALA A O 1
ATOM 1568 N N . ARG A 1 206 ? 50.183 13.677 -49.620 1.00 41.31 206 ARG A N 1
ATOM 1569 C CA . ARG A 1 206 ? 50.204 14.517 -50.821 1.00 41.31 206 ARG A CA 1
ATOM 1570 C C . ARG A 1 206 ? 51.104 13.845 -51.853 1.00 41.31 206 ARG A C 1
ATOM 1572 O O . ARG A 1 206 ? 52.314 14.039 -51.831 1.00 41.31 206 ARG A O 1
ATOM 1579 N N . LYS A 1 207 ? 50.508 13.075 -52.762 1.00 48.22 207 LYS A N 1
ATOM 1580 C CA . LYS A 1 207 ? 51.064 12.817 -54.096 1.00 48.22 207 LYS A CA 1
ATOM 1581 C C . LYS A 1 207 ? 49.923 12.848 -55.115 1.00 48.22 207 LYS A C 1
ATOM 1583 O O . LYS A 1 207 ? 48.948 1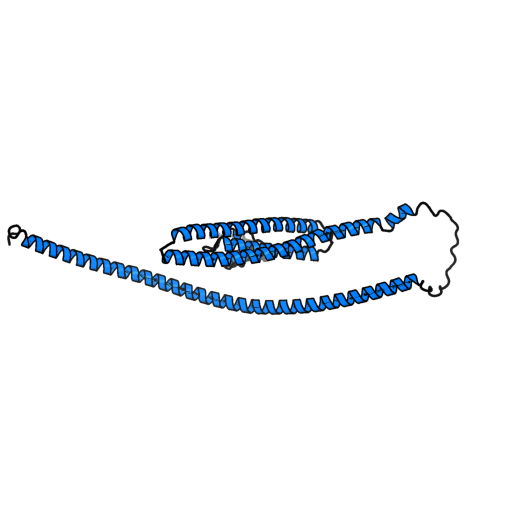2.127 -54.916 1.00 48.22 207 LYS A O 1
ATOM 1588 N N . PRO A 1 208 ? 50.013 13.685 -56.157 1.00 51.47 208 PRO A N 1
ATOM 1589 C CA . PRO A 1 208 ? 49.141 13.608 -57.313 1.00 51.47 208 PRO A CA 1
ATOM 1590 C C . PRO A 1 208 ? 49.840 12.780 -58.398 1.00 51.47 208 PRO A C 1
ATOM 1592 O O . PRO A 1 208 ? 50.997 13.047 -58.699 1.00 51.47 208 PRO A O 1
ATOM 1595 N N . ASP A 1 209 ? 49.154 11.816 -58.998 1.00 41.78 209 ASP A N 1
ATOM 1596 C CA . ASP A 1 209 ? 49.141 11.760 -60.458 1.00 41.78 209 ASP A CA 1
ATOM 1597 C C . ASP A 1 209 ? 47.964 10.931 -60.964 1.00 41.78 209 ASP A C 1
ATOM 1599 O O . ASP A 1 209 ? 47.516 9.984 -60.315 1.00 41.78 209 ASP A O 1
ATOM 1603 N N . GLY A 1 210 ? 47.422 11.382 -62.087 1.00 49.09 210 GLY A N 1
ATOM 1604 C CA . GLY A 1 210 ? 46.205 10.874 -62.696 1.00 49.09 210 GLY A CA 1
ATOM 1605 C C . GLY A 1 210 ? 46.440 9.625 -63.530 1.00 49.09 210 GLY A C 1
ATOM 1606 O O . GLY A 1 210 ? 47.498 9.480 -64.120 1.00 49.09 210 GLY A O 1
ATOM 1607 N N . THR A 1 211 ? 45.401 8.795 -63.636 1.00 40.12 211 THR A N 1
ATOM 1608 C CA . THR A 1 211 ? 44.876 8.262 -64.909 1.00 40.12 211 THR A CA 1
ATOM 1609 C C . THR A 1 211 ? 43.615 7.454 -64.611 1.00 40.12 211 THR A C 1
ATOM 1611 O O . THR A 1 211 ? 43.637 6.538 -63.795 1.00 40.12 211 THR A O 1
ATOM 1614 N N . PHE A 1 212 ? 42.499 7.820 -65.243 1.00 47.06 212 PHE A N 1
ATOM 1615 C CA . PHE A 1 212 ? 41.257 7.048 -65.220 1.00 47.06 212 PHE A CA 1
ATOM 1616 C C . PHE A 1 212 ? 41.296 6.051 -66.380 1.00 47.06 212 PHE A C 1
ATOM 1618 O O . PHE A 1 212 ? 41.083 6.437 -67.529 1.00 47.06 212 PHE A O 1
ATOM 1625 N N . GLU A 1 213 ? 41.560 4.781 -66.077 1.00 42.59 213 GLU A N 1
ATOM 1626 C CA . GLU A 1 213 ? 41.323 3.671 -67.000 1.00 42.59 213 GLU A CA 1
ATOM 1627 C C . GLU A 1 213 ? 39.970 3.005 -66.725 1.00 42.59 213 GLU A C 1
ATOM 1629 O O . GLU A 1 213 ? 39.502 2.872 -65.593 1.00 42.59 213 GLU A O 1
ATOM 1634 N N . ARG A 1 214 ? 39.321 2.633 -67.826 1.00 51.09 214 ARG A N 1
ATOM 1635 C CA . ARG A 1 214 ? 38.002 2.015 -67.928 1.00 51.09 214 ARG A CA 1
ATOM 1636 C C . ARG A 1 214 ? 38.092 0.561 -67.456 1.00 51.09 214 ARG A C 1
ATOM 1638 O O . ARG A 1 214 ? 38.701 -0.261 -68.126 1.00 51.09 214 ARG A O 1
ATOM 1645 N N . GLN A 1 215 ? 37.480 0.268 -66.312 1.00 45.44 215 GLN A N 1
ATOM 1646 C CA . GLN A 1 215 ? 37.558 -1.031 -65.646 1.00 45.44 215 GLN A CA 1
ATOM 1647 C C . GLN A 1 215 ? 36.673 -2.071 -66.355 1.00 45.44 215 GLN A C 1
ATOM 1649 O O . GLN A 1 215 ? 35.443 -1.982 -66.349 1.00 45.44 215 GLN A O 1
ATOM 1654 N N . GLU A 1 216 ? 37.327 -3.037 -67.000 1.00 47.53 216 GLU A N 1
ATOM 1655 C CA . GLU A 1 216 ? 36.744 -4.307 -67.432 1.00 47.53 216 GLU A CA 1
ATOM 1656 C C . GLU A 1 216 ? 36.190 -5.081 -66.224 1.00 47.53 216 GLU A C 1
ATOM 1658 O O . GLU A 1 216 ? 36.627 -4.881 -65.088 1.00 47.53 216 GLU A O 1
ATOM 1663 N N . ALA A 1 217 ? 35.191 -5.937 -66.465 1.00 53.59 217 ALA A N 1
ATOM 1664 C CA . ALA A 1 217 ? 34.516 -6.731 -65.443 1.00 53.59 217 ALA A CA 1
ATOM 1665 C C . ALA A 1 217 ? 35.532 -7.485 -64.570 1.00 53.59 217 ALA A C 1
ATOM 1667 O O . ALA A 1 217 ? 36.189 -8.421 -65.024 1.00 53.59 217 ALA A O 1
ATOM 1668 N N . ALA A 1 218 ? 35.657 -7.038 -63.319 1.00 52.12 218 ALA A N 1
ATOM 1669 C CA . ALA A 1 218 ? 36.609 -7.579 -62.369 1.00 52.12 218 ALA A CA 1
ATOM 1670 C C . ALA A 1 218 ? 36.294 -9.059 -62.072 1.00 52.12 218 ALA A C 1
ATOM 1672 O O . ALA A 1 218 ? 35.120 -9.405 -61.885 1.00 52.12 218 ALA A O 1
ATOM 1673 N N . PRO A 1 219 ? 37.313 -9.933 -61.985 1.00 55.66 219 PRO A N 1
ATOM 1674 C CA . PRO A 1 219 ? 37.138 -11.254 -61.399 1.00 55.66 219 PRO A CA 1
ATOM 1675 C C . PRO A 1 219 ? 36.615 -11.073 -59.970 1.00 55.66 219 PRO A C 1
ATOM 1677 O O . PRO A 1 219 ? 37.018 -10.131 -59.282 1.00 55.66 219 PRO A O 1
ATOM 1680 N N . GLN A 1 220 ? 35.671 -11.925 -59.551 1.00 51.94 220 GLN A N 1
ATOM 1681 C CA . GLN A 1 220 ? 35.118 -11.876 -58.196 1.00 51.94 220 GLN A CA 1
ATOM 1682 C C . GLN A 1 220 ? 36.276 -11.766 -57.198 1.00 51.94 220 GLN A C 1
ATOM 1684 O O . GLN A 1 220 ? 37.196 -12.582 -57.281 1.00 51.94 220 GLN A O 1
ATOM 1689 N N . PRO A 1 221 ? 36.271 -10.751 -56.314 1.00 55.38 221 PRO A N 1
ATOM 1690 C CA . PRO A 1 221 ? 37.379 -10.537 -55.404 1.00 55.38 221 PRO A CA 1
ATOM 1691 C C . PRO A 1 221 ? 37.538 -11.800 -54.568 1.00 55.38 221 PRO A C 1
ATOM 1693 O O . PRO A 1 221 ? 36.591 -12.228 -53.903 1.00 55.38 221 PRO A O 1
ATOM 1696 N N . GLU A 1 222 ? 38.717 -12.415 -54.639 1.00 56.00 222 GLU A N 1
ATOM 1697 C CA . GLU A 1 222 ? 39.123 -13.427 -53.676 1.00 56.00 222 GLU A CA 1
ATOM 1698 C C . GLU A 1 222 ? 38.948 -12.789 -52.297 1.00 56.00 222 GLU A C 1
ATOM 1700 O O . GLU A 1 222 ? 39.624 -11.818 -51.960 1.00 56.00 222 GLU A O 1
ATOM 1705 N N . MET A 1 223 ? 37.936 -13.238 -51.545 1.00 54.75 223 MET A N 1
ATOM 1706 C CA . MET A 1 223 ? 37.699 -12.708 -50.210 1.00 54.75 223 MET A CA 1
ATOM 1707 C C . MET A 1 223 ? 38.930 -13.017 -49.372 1.00 54.75 223 MET A C 1
ATOM 1709 O O . MET A 1 223 ? 39.212 -14.185 -49.093 1.00 54.75 223 MET A O 1
ATOM 1713 N N . ASP A 1 224 ? 39.621 -11.961 -48.959 1.00 65.06 224 ASP A N 1
ATOM 1714 C CA . ASP A 1 224 ? 40.726 -12.050 -48.020 1.00 65.06 224 ASP A CA 1
ATOM 1715 C C . ASP A 1 224 ? 40.298 -12.865 -46.792 1.00 65.06 224 ASP A C 1
ATOM 1717 O O . ASP A 1 224 ? 39.167 -12.736 -46.304 1.00 65.06 224 ASP A O 1
ATOM 1721 N N . LEU A 1 225 ? 41.207 -13.698 -46.279 1.00 70.50 225 LEU A N 1
ATOM 1722 C CA . LEU A 1 225 ? 40.982 -14.573 -45.119 1.00 70.50 225 LEU A CA 1
ATOM 1723 C C . LEU A 1 225 ? 40.396 -13.819 -43.909 1.00 70.50 225 LEU A C 1
ATOM 1725 O O . LEU A 1 225 ? 39.569 -14.370 -43.183 1.00 70.50 225 LEU A O 1
ATOM 1729 N N . GLU A 1 226 ? 40.756 -12.545 -43.733 1.00 68.31 226 GLU A N 1
ATOM 1730 C CA . GLU A 1 226 ? 40.208 -11.672 -42.686 1.00 68.31 226 GLU A CA 1
ATOM 1731 C C . GLU A 1 226 ? 38.719 -11.350 -42.878 1.00 68.31 226 GLU A C 1
ATOM 1733 O O . GLU A 1 226 ? 37.957 -11.296 -41.913 1.00 68.31 226 GLU A O 1
ATOM 1738 N N . THR A 1 227 ? 38.272 -11.182 -44.123 1.00 72.25 227 THR A N 1
ATOM 1739 C CA . THR A 1 227 ? 36.866 -10.877 -44.428 1.00 72.25 227 THR A CA 1
ATOM 1740 C C . THR A 1 227 ? 35.992 -12.103 -44.186 1.00 72.25 227 THR A C 1
ATOM 1742 O O . THR A 1 227 ? 34.873 -11.986 -43.690 1.00 72.25 227 THR A O 1
ATOM 1745 N N . ARG A 1 228 ? 36.524 -13.300 -44.460 1.00 74.31 228 ARG A N 1
ATOM 1746 C CA . ARG A 1 228 ? 35.842 -14.571 -44.191 1.00 74.31 228 ARG A CA 1
ATOM 1747 C C . ARG A 1 228 ? 35.652 -14.815 -42.690 1.00 74.31 228 ARG A C 1
ATOM 1749 O O . ARG A 1 228 ? 34.553 -15.165 -42.280 1.00 74.31 228 ARG A O 1
ATOM 1756 N N . ALA A 1 229 ? 36.666 -14.519 -41.876 1.00 75.62 229 ALA A N 1
ATOM 1757 C CA . ALA A 1 229 ? 36.561 -14.602 -40.417 1.00 75.62 229 ALA A CA 1
ATOM 1758 C C . ALA A 1 229 ? 35.511 -13.631 -39.837 1.00 75.62 229 ALA A C 1
ATOM 1760 O O . ALA A 1 229 ? 34.805 -13.974 -38.889 1.00 75.62 229 ALA A O 1
ATOM 1761 N N . LEU A 1 230 ? 35.367 -12.437 -40.424 1.00 74.50 230 LEU A N 1
ATOM 1762 C CA . LEU A 1 230 ? 34.311 -11.489 -40.053 1.00 74.50 230 LEU A CA 1
ATOM 1763 C C . LEU A 1 230 ? 32.912 -12.016 -40.396 1.00 74.50 230 LEU A C 1
ATOM 1765 O O . LEU A 1 230 ? 31.998 -11.849 -39.590 1.00 74.50 230 LEU A O 1
ATOM 1769 N N . PHE A 1 231 ? 32.735 -12.654 -41.557 1.00 79.00 231 PHE A N 1
ATOM 1770 C CA . PHE A 1 231 ? 31.458 -13.275 -41.918 1.00 79.00 231 PHE A CA 1
ATOM 1771 C C . PHE A 1 231 ? 31.107 -14.443 -40.988 1.00 79.00 231 PHE A C 1
ATOM 1773 O O . PHE A 1 231 ? 29.983 -14.486 -40.495 1.00 79.00 231 PHE A O 1
ATOM 1780 N N . ASP A 1 232 ? 32.074 -15.293 -40.635 1.00 84.81 232 ASP A N 1
ATOM 1781 C CA . ASP A 1 232 ? 31.862 -16.382 -39.672 1.00 84.81 232 ASP A CA 1
ATOM 1782 C C . ASP A 1 232 ? 31.481 -15.844 -38.271 1.00 84.81 232 ASP A C 1
ATOM 1784 O O . ASP A 1 232 ? 30.619 -16.398 -37.580 1.00 84.81 232 ASP A O 1
ATOM 1788 N N . GLU A 1 233 ? 32.076 -14.722 -37.839 1.00 86.62 233 GLU A N 1
ATOM 1789 C CA . GLU A 1 233 ? 31.703 -14.061 -36.582 1.00 86.62 233 GLU A CA 1
ATOM 1790 C C . GLU A 1 233 ? 30.288 -13.459 -36.643 1.00 86.62 233 GLU A C 1
ATOM 1792 O O . GLU A 1 233 ? 29.537 -13.527 -35.661 1.00 86.62 233 GLU A O 1
ATOM 1797 N N . VAL A 1 234 ? 29.910 -12.870 -37.782 1.00 82.75 234 VAL A N 1
ATOM 1798 C CA . VAL A 1 234 ? 28.560 -12.335 -38.012 1.00 82.75 234 VAL A CA 1
ATOM 1799 C C . VAL A 1 234 ? 27.528 -13.458 -37.989 1.00 82.75 234 VAL A C 1
ATOM 1801 O O . VAL A 1 234 ? 26.523 -13.316 -37.292 1.00 82.75 234 VAL A O 1
ATOM 1804 N N . ASP A 1 235 ? 27.798 -14.587 -38.639 1.00 89.81 235 ASP A N 1
ATOM 1805 C CA . ASP A 1 235 ? 26.901 -15.745 -38.656 1.00 89.81 235 ASP A CA 1
ATOM 1806 C C . ASP A 1 235 ? 26.724 -16.336 -37.250 1.00 89.81 235 ASP A C 1
ATOM 1808 O O . ASP A 1 235 ? 25.595 -16.569 -36.807 1.00 89.81 235 ASP A O 1
ATOM 1812 N N . SER A 1 236 ? 27.809 -16.449 -36.472 1.00 91.31 236 SER A N 1
ATOM 1813 C CA . SER A 1 236 ? 27.731 -16.884 -35.070 1.00 91.31 236 SER A CA 1
ATOM 1814 C C . SER A 1 236 ? 26.915 -15.921 -34.195 1.00 91.31 236 SER A C 1
ATOM 1816 O O . SER A 1 236 ? 26.156 -16.342 -33.314 1.00 91.31 236 SER A O 1
ATOM 1818 N N . LYS A 1 237 ? 27.042 -14.605 -34.410 1.00 87.06 237 LYS A N 1
ATOM 1819 C CA . LYS A 1 237 ? 26.218 -13.609 -33.704 1.00 87.06 237 LYS A CA 1
ATOM 1820 C C . LYS A 1 237 ? 24.759 -13.691 -34.133 1.00 87.06 237 LYS A C 1
ATOM 1822 O O . LYS A 1 237 ? 23.882 -13.569 -33.278 1.00 87.06 237 LYS A O 1
ATOM 1827 N N . GLN A 1 238 ? 24.498 -13.930 -35.413 1.00 86.56 238 GLN A N 1
ATOM 1828 C CA . GLN A 1 238 ? 23.150 -14.058 -35.943 1.00 86.56 238 GLN A CA 1
ATOM 1829 C C . GLN A 1 238 ? 22.437 -15.280 -35.350 1.00 86.56 238 GLN A C 1
ATOM 1831 O O . GLN A 1 238 ? 21.282 -15.168 -34.943 1.00 86.56 238 GLN A O 1
ATOM 1836 N N . GLU A 1 239 ? 23.131 -16.408 -35.194 1.00 92.56 239 GLU A N 1
ATOM 1837 C CA . GLU A 1 239 ? 22.596 -17.601 -34.526 1.00 92.56 239 GLU A CA 1
ATOM 1838 C C . GLU A 1 239 ? 22.223 -17.323 -33.059 1.00 92.56 239 GLU A C 1
ATOM 1840 O O . GLU A 1 239 ? 21.128 -17.670 -32.610 1.00 92.56 239 GLU A O 1
ATOM 1845 N N . LYS A 1 240 ? 23.078 -16.603 -32.317 1.00 92.31 240 LYS A N 1
ATOM 1846 C CA . LYS A 1 240 ? 22.776 -16.185 -30.934 1.00 92.31 240 LYS A CA 1
ATOM 1847 C C . LYS A 1 240 ? 21.572 -15.247 -30.859 1.00 92.31 240 LYS A C 1
ATOM 1849 O O . LYS A 1 240 ? 20.788 -15.341 -29.915 1.00 92.31 240 LYS A O 1
ATOM 1854 N N . ILE A 1 241 ? 21.417 -14.352 -31.837 1.00 87.06 241 ILE A N 1
ATOM 1855 C CA . ILE A 1 241 ? 20.251 -13.466 -31.931 1.00 87.06 241 ILE A CA 1
ATOM 1856 C C . ILE A 1 241 ? 18.987 -14.295 -32.161 1.00 87.06 241 ILE A C 1
ATOM 1858 O O . ILE A 1 241 ? 18.008 -14.086 -31.450 1.00 87.06 241 ILE A O 1
ATOM 1862 N N . TRP A 1 242 ? 19.008 -15.262 -33.080 1.00 93.62 242 TRP A N 1
ATOM 1863 C CA . TRP A 1 242 ? 17.862 -16.141 -33.320 1.00 93.62 242 TRP A CA 1
ATOM 1864 C C . TRP A 1 242 ? 17.482 -16.951 -32.077 1.00 93.62 242 TRP A C 1
ATOM 1866 O O . TRP A 1 242 ? 16.313 -16.955 -31.691 1.00 93.62 242 TRP A O 1
ATOM 1876 N N . ALA A 1 243 ? 18.464 -17.521 -31.374 1.00 92.38 243 ALA A N 1
ATOM 1877 C CA . ALA A 1 243 ? 18.226 -18.226 -30.115 1.00 92.38 243 ALA A CA 1
ATOM 1878 C C . ALA A 1 243 ? 17.605 -17.313 -29.036 1.00 92.38 243 ALA A C 1
ATOM 1880 O O . ALA A 1 243 ? 16.673 -17.710 -28.330 1.00 92.38 243 ALA A O 1
ATOM 1881 N N . ALA A 1 244 ? 18.074 -16.065 -28.925 1.00 85.25 244 ALA A N 1
ATOM 1882 C CA . ALA A 1 244 ? 17.507 -15.086 -27.999 1.00 85.25 244 ALA A CA 1
ATOM 1883 C C . ALA A 1 244 ? 16.076 -14.673 -28.395 1.00 85.25 244 ALA A C 1
ATOM 1885 O O . ALA A 1 244 ? 15.207 -14.541 -27.530 1.00 85.25 244 ALA A O 1
ATOM 1886 N N . VAL A 1 245 ? 15.804 -14.503 -29.692 1.00 88.44 245 VAL A N 1
ATOM 1887 C CA . VAL A 1 245 ? 14.469 -14.175 -30.217 1.00 88.44 245 VAL A CA 1
ATOM 1888 C C . VAL A 1 245 ? 13.476 -15.305 -29.939 1.00 88.44 245 VAL A C 1
ATOM 1890 O O . VAL A 1 245 ? 12.350 -15.030 -29.511 1.00 88.44 245 VAL A O 1
ATOM 1893 N N . ASP A 1 246 ? 13.880 -16.566 -30.087 1.00 94.31 246 ASP A N 1
ATOM 1894 C CA . ASP A 1 246 ? 13.039 -17.717 -29.743 1.00 94.31 246 ASP A CA 1
ATOM 1895 C C . ASP A 1 246 ? 12.737 -17.776 -28.244 1.00 94.31 246 ASP A C 1
ATOM 1897 O O . ASP A 1 246 ? 11.584 -17.976 -27.834 1.00 94.31 246 ASP A O 1
ATOM 1901 N N . GLN A 1 247 ? 13.741 -17.505 -27.405 1.00 92.25 247 GLN A N 1
ATOM 1902 C CA . GLN A 1 247 ? 13.550 -17.420 -25.962 1.00 92.25 247 GLN A CA 1
ATOM 1903 C C . GLN A 1 247 ? 12.547 -16.316 -25.600 1.00 92.25 247 GLN A C 1
ATOM 1905 O O . GLN A 1 247 ? 11.601 -16.574 -24.849 1.00 92.25 247 GLN A O 1
ATOM 1910 N N . VAL A 1 248 ? 12.692 -15.115 -26.166 1.00 83.12 248 VAL A N 1
ATOM 1911 C CA . VAL A 1 248 ? 11.751 -14.003 -25.951 1.00 83.12 248 VAL A CA 1
ATOM 1912 C C . VAL A 1 248 ? 10.350 -14.381 -26.431 1.00 83.12 248 VAL A C 1
ATOM 1914 O O . VAL A 1 248 ? 9.374 -14.169 -25.711 1.00 83.12 248 VAL A O 1
ATOM 1917 N N . THR A 1 249 ? 10.231 -15.019 -27.594 1.00 91.50 249 THR A N 1
ATOM 1918 C CA . THR A 1 249 ? 8.942 -15.459 -28.146 1.00 91.50 249 THR A CA 1
ATOM 1919 C C . THR A 1 249 ? 8.243 -16.457 -27.217 1.00 91.50 249 THR A C 1
ATOM 1921 O O . THR A 1 249 ? 7.032 -16.355 -26.989 1.00 91.50 249 THR A O 1
ATOM 1924 N N . SER A 1 250 ? 8.991 -17.387 -26.614 1.00 90.81 250 SER A N 1
ATOM 1925 C CA . SER A 1 250 ? 8.452 -18.330 -25.626 1.00 90.81 250 SER A CA 1
ATOM 1926 C C . SER A 1 250 ? 7.964 -17.627 -24.350 1.00 90.81 250 SER A C 1
ATOM 1928 O O . SER A 1 250 ? 6.876 -17.924 -23.847 1.00 90.81 250 SER A O 1
ATOM 1930 N N . GLN A 1 251 ? 8.707 -16.626 -23.869 1.00 88.56 251 GLN A N 1
ATOM 1931 C CA . GLN A 1 251 ? 8.337 -15.842 -22.689 1.00 88.56 251 GLN A CA 1
ATOM 1932 C C . GLN A 1 251 ? 7.106 -14.967 -22.947 1.00 88.56 251 GLN A C 1
ATOM 1934 O O . GLN A 1 251 ? 6.227 -14.881 -22.089 1.00 88.56 251 GLN A O 1
ATOM 1939 N N . VAL A 1 252 ? 6.983 -14.383 -24.141 1.00 86.31 252 VAL A N 1
ATOM 1940 C CA . VAL A 1 252 ? 5.798 -13.614 -24.552 1.00 86.31 252 VAL A CA 1
ATOM 1941 C C . VAL A 1 252 ? 4.557 -14.508 -24.608 1.00 86.31 252 VAL A C 1
ATOM 1943 O O . VAL A 1 252 ? 3.493 -14.101 -24.137 1.00 86.31 252 VAL A O 1
ATOM 1946 N N . LYS A 1 253 ? 4.672 -15.748 -25.104 1.00 88.38 253 LYS A N 1
ATOM 1947 C CA . LYS A 1 253 ? 3.564 -16.722 -25.064 1.00 88.38 253 LYS A CA 1
ATOM 1948 C C . LYS A 1 253 ? 3.138 -17.038 -23.628 1.00 88.38 253 LYS A C 1
ATOM 1950 O O . LYS A 1 253 ? 1.940 -17.051 -23.346 1.00 88.38 253 LYS A O 1
ATOM 1955 N N . ARG A 1 254 ? 4.098 -17.225 -22.715 1.00 87.12 254 ARG A N 1
ATOM 1956 C CA . ARG A 1 254 ? 3.817 -17.456 -21.289 1.00 87.12 254 ARG A CA 1
ATOM 1957 C C . ARG A 1 254 ? 3.147 -16.246 -20.632 1.00 87.12 254 ARG A C 1
ATOM 1959 O O . ARG A 1 254 ? 2.165 -16.413 -19.919 1.00 87.12 254 ARG A O 1
ATOM 1966 N N . LEU A 1 255 ? 3.619 -15.034 -20.924 1.00 78.06 255 LEU A N 1
ATOM 1967 C CA . LEU A 1 255 ? 2.995 -13.790 -20.460 1.00 78.06 255 LEU A CA 1
ATOM 1968 C C . LEU A 1 255 ? 1.564 -13.639 -20.983 1.00 78.06 255 LEU A C 1
ATOM 1970 O O . LEU A 1 255 ? 0.684 -13.248 -20.223 1.00 78.06 255 LEU A O 1
ATOM 1974 N N . LYS A 1 256 ? 1.304 -13.994 -22.248 1.00 89.81 256 LYS A N 1
ATOM 1975 C CA . LYS A 1 256 ? -0.052 -14.004 -22.813 1.00 89.81 256 LYS A CA 1
ATOM 1976 C C . LYS A 1 256 ? -0.965 -14.974 -22.062 1.00 89.81 256 LYS A C 1
ATOM 1978 O O . LYS A 1 256 ? -2.085 -14.604 -21.731 1.00 89.81 256 LYS A O 1
ATOM 1983 N N . GLN A 1 257 ? -0.497 -16.190 -21.779 1.00 87.81 257 GLN A N 1
ATOM 1984 C CA . GLN A 1 257 ? -1.267 -17.168 -21.002 1.00 87.81 257 GLN A CA 1
ATOM 1985 C C . GLN A 1 257 ? -1.543 -16.670 -19.579 1.00 87.81 257 GLN A C 1
ATOM 1987 O O . GLN A 1 257 ? -2.673 -16.766 -19.113 1.00 87.81 257 GLN A O 1
ATOM 1992 N N . GLN A 1 258 ? -0.550 -16.070 -18.920 1.00 82.06 258 GLN A N 1
ATOM 1993 C CA . GLN A 1 258 ? -0.727 -15.484 -17.592 1.00 82.06 258 GLN A CA 1
ATOM 1994 C C . GLN A 1 258 ? -1.718 -14.310 -17.608 1.00 82.06 258 GLN A C 1
ATOM 1996 O O . GLN A 1 258 ? -2.540 -14.197 -16.706 1.00 82.06 258 GLN A O 1
ATOM 2001 N N . ALA A 1 259 ? -1.683 -13.464 -18.640 1.00 76.19 259 ALA A N 1
ATOM 2002 C CA . ALA A 1 259 ? -2.628 -12.362 -18.796 1.00 76.19 259 ALA A CA 1
ATOM 2003 C C . ALA A 1 259 ? -4.067 -12.853 -19.025 1.00 76.19 259 ALA A C 1
ATOM 2005 O O . ALA A 1 259 ? -4.998 -12.258 -18.490 1.00 76.19 259 ALA A O 1
ATOM 2006 N N . LEU A 1 260 ? -4.252 -13.942 -19.781 1.00 85.38 260 LEU A N 1
ATOM 2007 C CA . LEU A 1 260 ? -5.564 -14.572 -19.952 1.00 85.38 260 LEU A CA 1
ATOM 2008 C C . LEU A 1 260 ? -6.076 -15.162 -18.633 1.00 85.38 260 LEU A C 1
ATOM 2010 O O . LEU A 1 260 ? -7.202 -14.864 -18.250 1.00 85.38 260 LEU A O 1
ATOM 2014 N N . ALA A 1 261 ? -5.231 -15.893 -17.900 1.00 85.06 261 ALA A N 1
ATOM 2015 C CA . ALA A 1 261 ? -5.585 -16.443 -16.591 1.00 85.06 261 ALA A CA 1
ATOM 2016 C C . ALA A 1 261 ? -5.952 -15.343 -15.577 1.00 85.06 261 ALA A C 1
ATOM 2018 O O . ALA A 1 261 ? -6.948 -15.459 -14.871 1.00 85.06 261 ALA A O 1
ATOM 2019 N N . MET A 1 262 ? -5.203 -14.233 -15.551 1.00 73.81 262 MET A N 1
ATOM 2020 C CA . MET A 1 262 ? -5.554 -13.066 -14.732 1.00 73.81 262 MET A CA 1
ATOM 2021 C C . MET A 1 262 ? -6.883 -12.434 -15.159 1.00 73.81 262 MET A C 1
ATOM 2023 O O . MET A 1 262 ? -7.635 -11.968 -14.310 1.00 73.81 262 MET A O 1
ATOM 2027 N N . GLY A 1 263 ? -7.177 -12.399 -16.462 1.00 84.94 263 GLY A N 1
ATOM 2028 C CA . GLY A 1 263 ? -8.456 -11.911 -16.974 1.00 84.94 263 GLY A CA 1
ATOM 2029 C C . GLY A 1 263 ? -9.635 -12.755 -16.488 1.00 84.94 263 GLY A C 1
ATOM 2030 O O . GLY A 1 263 ? -10.633 -12.201 -16.032 1.00 84.94 263 GLY A O 1
ATOM 2031 N N . GLU A 1 264 ? -9.491 -14.080 -16.522 1.00 88.12 264 GLU A N 1
ATOM 2032 C CA . GLU A 1 264 ? -10.490 -15.024 -16.010 1.00 88.12 264 GLU A CA 1
ATOM 2033 C C .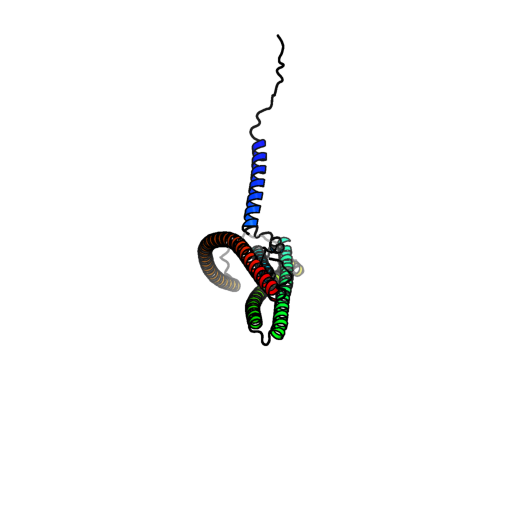 GLU A 1 264 ? -10.678 -14.884 -14.492 1.00 88.12 264 GLU A C 1
ATOM 2035 O O . GLU A 1 264 ? -11.808 -14.804 -14.001 1.00 88.12 264 GLU A O 1
ATOM 2040 N N . GLU A 1 265 ? -9.585 -14.771 -13.738 1.00 83.94 265 GLU A N 1
ATOM 2041 C CA . GLU A 1 265 ? -9.651 -14.573 -12.290 1.00 83.94 265 GLU A CA 1
ATOM 2042 C C . GLU A 1 265 ? -10.311 -13.235 -11.925 1.00 83.94 265 GLU A C 1
ATOM 2044 O O . GLU A 1 265 ? -11.160 -13.201 -11.035 1.00 83.94 265 GLU A O 1
ATOM 2049 N N . LEU A 1 266 ? -10.023 -12.153 -12.658 1.00 78.12 266 LEU A N 1
ATOM 2050 C CA . LEU A 1 266 ? -10.703 -10.864 -12.485 1.00 78.12 266 LEU A CA 1
ATOM 2051 C C . LEU A 1 266 ? -12.210 -10.969 -12.744 1.00 78.12 266 LEU A C 1
ATOM 2053 O O . LEU A 1 266 ? -12.995 -10.391 -11.993 1.00 78.12 266 LEU A O 1
ATOM 2057 N N . THR A 1 267 ? -12.643 -11.724 -13.759 1.00 88.94 267 THR A N 1
ATOM 2058 C CA . THR A 1 267 ? -14.081 -11.962 -13.973 1.00 88.94 267 THR A CA 1
ATOM 2059 C C . THR A 1 267 ? -14.725 -12.734 -12.822 1.00 88.94 267 THR A C 1
ATOM 2061 O O . THR A 1 267 ? -15.830 -12.385 -12.407 1.00 88.94 267 THR A O 1
ATOM 2064 N N . VAL A 1 268 ? -14.035 -13.729 -12.253 1.00 88.06 268 VAL A N 1
ATOM 2065 C CA . VAL A 1 268 ? -14.526 -14.472 -11.079 1.00 88.06 268 VAL A CA 1
ATOM 2066 C C . VAL A 1 268 ? -14.590 -13.571 -9.845 1.00 88.06 268 VAL A C 1
ATOM 2068 O O . VAL A 1 268 ? -15.587 -13.590 -9.123 1.00 88.06 268 VAL A O 1
ATOM 2071 N N . GLN A 1 269 ? -13.562 -12.754 -9.614 1.00 75.38 269 GLN A N 1
ATOM 2072 C CA . GLN A 1 269 ? -13.516 -11.817 -8.492 1.00 75.38 269 GLN A CA 1
ATOM 2073 C C . GLN A 1 269 ? -14.603 -10.743 -8.606 1.00 75.38 269 GLN A C 1
ATOM 2075 O O . GLN A 1 269 ? -15.260 -10.456 -7.610 1.00 75.38 269 GLN A O 1
ATOM 2080 N N . ASN A 1 270 ? -14.875 -10.217 -9.803 1.00 78.81 270 ASN A N 1
ATOM 2081 C CA . ASN A 1 270 ? -15.979 -9.278 -10.021 1.00 78.81 270 ASN A CA 1
ATOM 2082 C C . ASN A 1 270 ? -17.340 -9.915 -9.710 1.00 78.81 270 ASN A C 1
ATOM 2084 O O . ASN A 1 270 ? -18.135 -9.325 -8.984 1.00 78.81 270 ASN A O 1
ATOM 2088 N N . ALA A 1 271 ? -17.579 -11.151 -10.158 1.00 85.25 271 ALA A N 1
ATOM 2089 C CA . ALA A 1 271 ? -18.805 -11.876 -9.820 1.00 85.25 271 ALA A CA 1
ATOM 2090 C C . ALA A 1 271 ? -18.923 -12.167 -8.308 1.00 85.25 271 ALA A C 1
ATOM 2092 O O . ALA A 1 271 ? -20.021 -12.213 -7.751 1.00 85.25 271 ALA A O 1
ATOM 2093 N N . MET A 1 272 ? -17.798 -12.377 -7.618 1.00 81.19 272 MET A N 1
ATOM 2094 C CA . MET A 1 272 ? -17.772 -12.534 -6.162 1.00 81.19 272 MET A CA 1
ATOM 2095 C C . MET A 1 272 ? -18.030 -11.208 -5.434 1.00 81.19 272 MET A C 1
ATOM 2097 O O . MET A 1 272 ? -18.710 -11.220 -4.410 1.00 81.19 272 MET A O 1
ATOM 2101 N N . LEU A 1 273 ? -17.526 -10.086 -5.958 1.00 79.38 273 LEU A N 1
ATOM 2102 C CA . LEU A 1 273 ? -17.774 -8.742 -5.431 1.00 79.38 273 LEU A CA 1
ATOM 2103 C C . LEU A 1 273 ? -19.238 -8.332 -5.579 1.00 79.38 273 LEU A C 1
ATOM 2105 O O . LEU A 1 273 ? -19.782 -7.774 -4.634 1.00 79.38 273 LEU A O 1
ATOM 2109 N N . GLU A 1 274 ? -19.892 -8.662 -6.694 1.00 89.94 274 GLU A N 1
ATOM 2110 C CA . GLU A 1 274 ? -21.340 -8.460 -6.854 1.00 89.94 274 GLU A CA 1
ATOM 2111 C C . GLU A 1 274 ? -22.119 -9.229 -5.780 1.00 89.94 274 GLU A C 1
ATOM 2113 O O . GLU A 1 274 ? -22.875 -8.631 -5.021 1.00 89.94 274 GLU A O 1
ATOM 2118 N N . LYS A 1 275 ? -21.824 -10.525 -5.595 1.00 89.00 275 LYS A N 1
ATOM 2119 C CA . LYS A 1 275 ? -22.438 -11.330 -4.521 1.00 89.00 275 LYS A CA 1
ATOM 2120 C C . LYS A 1 275 ? -22.143 -10.799 -3.119 1.00 89.00 275 LYS A C 1
ATOM 2122 O O . LYS A 1 275 ? -22.923 -11.031 -2.197 1.00 89.00 275 LYS A O 1
ATOM 2127 N N . LEU A 1 276 ? -20.979 -10.184 -2.915 1.00 81.44 276 LEU A N 1
ATOM 2128 C CA . LEU A 1 276 ? -20.638 -9.550 -1.646 1.00 81.44 276 LEU A CA 1
ATOM 2129 C C . LEU A 1 276 ? -21.447 -8.264 -1.456 1.00 81.44 276 LEU A C 1
ATOM 2131 O O . LEU A 1 276 ? -21.927 -8.039 -0.352 1.00 81.44 276 LEU A O 1
ATOM 2135 N N . GLY A 1 277 ? -21.632 -7.478 -2.519 1.00 81.50 277 GLY A N 1
ATOM 2136 C CA . GLY A 1 277 ? -22.520 -6.317 -2.550 1.00 81.50 277 GLY A CA 1
ATOM 2137 C C . GLY A 1 277 ? -23.941 -6.692 -2.143 1.00 81.50 277 GLY A C 1
ATOM 2138 O O . GLY A 1 277 ? -24.441 -6.145 -1.165 1.00 81.50 277 GLY A O 1
ATOM 2139 N N . ASP A 1 278 ? -24.517 -7.714 -2.781 1.00 92.56 278 ASP A N 1
ATOM 2140 C CA . ASP A 1 278 ? -25.857 -8.221 -2.453 1.00 92.56 278 ASP A CA 1
ATOM 2141 C C . ASP A 1 278 ? -25.964 -8.625 -0.970 1.00 92.56 278 ASP A C 1
ATOM 2143 O O . ASP A 1 278 ? -26.909 -8.265 -0.271 1.00 92.56 278 ASP A O 1
ATOM 2147 N N . LYS A 1 279 ? -24.952 -9.329 -0.441 1.00 89.56 279 LYS A N 1
ATOM 2148 C CA . LYS A 1 279 ? -24.916 -9.723 0.979 1.00 89.56 279 LYS A CA 1
ATOM 2149 C C . LYS A 1 279 ? -24.784 -8.540 1.933 1.00 89.56 279 LYS A C 1
ATOM 2151 O O . LYS A 1 279 ? -25.320 -8.600 3.037 1.00 89.56 279 LYS A O 1
ATOM 2156 N N . VAL A 1 280 ? -24.031 -7.508 1.558 1.00 86.00 280 VAL A N 1
ATOM 2157 C CA . VAL A 1 280 ? -23.893 -6.289 2.363 1.00 86.00 280 VAL A CA 1
ATOM 2158 C C . VAL A 1 280 ? -25.218 -5.533 2.386 1.00 86.00 280 VAL A C 1
ATOM 2160 O O . VAL A 1 280 ? -25.641 -5.124 3.463 1.00 86.00 280 VAL A O 1
ATOM 2163 N N . GLU A 1 281 ? -25.913 -5.431 1.253 1.00 93.06 281 GLU A N 1
ATOM 2164 C CA . GLU A 1 281 ? -27.254 -4.840 1.193 1.00 93.06 281 GLU A CA 1
ATOM 2165 C C . GLU A 1 281 ? -28.260 -5.614 2.061 1.00 93.06 281 GLU A C 1
ATOM 2167 O O . GLU A 1 281 ? -29.000 -5.002 2.837 1.00 93.06 281 GLU A O 1
ATOM 2172 N N . ASP A 1 282 ? -28.241 -6.949 2.013 1.00 95.19 282 ASP A N 1
ATOM 2173 C CA . ASP A 1 282 ? -29.061 -7.796 2.889 1.00 95.19 282 ASP A CA 1
ATOM 2174 C C . ASP A 1 282 ? -28.739 -7.561 4.374 1.00 95.19 282 ASP A C 1
ATOM 2176 O O . ASP A 1 282 ? -29.643 -7.453 5.211 1.00 95.19 282 ASP A O 1
ATOM 2180 N N . MET A 1 283 ? -27.453 -7.462 4.725 1.00 87.25 283 MET A N 1
ATOM 2181 C CA . MET A 1 283 ? -27.023 -7.171 6.094 1.00 87.25 283 MET A CA 1
ATOM 2182 C C . MET A 1 283 ? -27.448 -5.773 6.547 1.00 87.25 283 MET A C 1
ATOM 2184 O O . MET A 1 283 ? -27.900 -5.625 7.684 1.00 87.25 283 MET A O 1
ATOM 2188 N N . ASP A 1 284 ? -27.362 -4.763 5.685 1.00 89.12 284 ASP A N 1
ATOM 2189 C CA . ASP A 1 284 ? -27.815 -3.404 5.987 1.00 89.12 284 ASP A CA 1
ATOM 2190 C C . ASP A 1 284 ? -29.331 -3.358 6.203 1.00 89.12 284 ASP A C 1
ATOM 2192 O O . ASP A 1 284 ? -29.806 -2.736 7.160 1.00 89.12 284 ASP A O 1
ATOM 2196 N N . GLN A 1 285 ? -30.107 -4.085 5.393 1.00 93.50 285 GLN A N 1
ATOM 2197 C CA . GLN A 1 285 ? -31.546 -4.244 5.618 1.00 93.50 285 GLN A CA 1
ATOM 2198 C C . GLN A 1 285 ? -31.839 -4.949 6.949 1.00 93.50 285 GLN A C 1
ATOM 2200 O O . GLN A 1 285 ? -32.717 -4.513 7.706 1.00 93.50 285 GLN A O 1
ATOM 2205 N N . GLN A 1 286 ? -31.080 -5.996 7.291 1.00 92.75 286 GLN A N 1
ATOM 2206 C CA . GLN A 1 286 ? -31.201 -6.666 8.586 1.00 92.75 286 GLN A CA 1
ATOM 2207 C C . GLN A 1 286 ? -30.857 -5.720 9.742 1.00 92.75 286 GLN A C 1
ATOM 2209 O O . GLN A 1 286 ? -31.631 -5.639 10.697 1.00 92.75 286 GLN A O 1
ATOM 2214 N N . LEU A 1 287 ? -29.776 -4.944 9.654 1.00 88.94 287 LEU A N 1
ATOM 2215 C CA . LEU A 1 287 ? -29.388 -3.962 10.671 1.00 88.94 287 LEU A CA 1
ATOM 2216 C C . LEU A 1 287 ? -30.425 -2.846 10.828 1.00 88.94 287 LEU A C 1
ATOM 2218 O O . LEU A 1 287 ? -30.749 -2.464 11.959 1.00 88.94 287 LEU A O 1
ATOM 2222 N N . ALA A 1 288 ? -30.998 -2.359 9.728 1.00 90.62 288 ALA A N 1
ATOM 2223 C CA . ALA A 1 288 ? -32.096 -1.40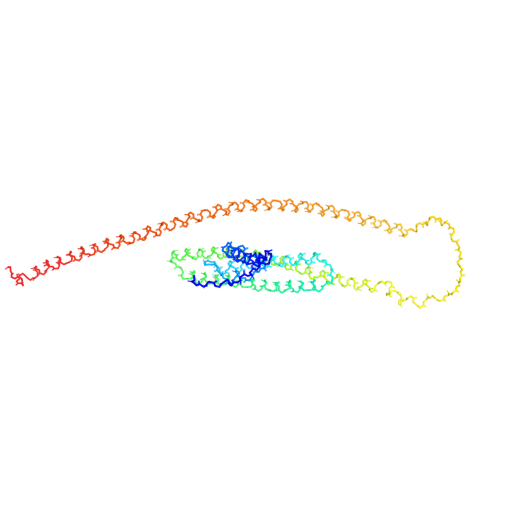0 9.764 1.00 90.62 288 ALA A CA 1
ATOM 2224 C C . ALA A 1 288 ? -33.315 -1.996 10.485 1.00 90.62 288 ALA A C 1
ATOM 2226 O O . ALA A 1 288 ? -33.879 -1.367 11.387 1.00 90.62 288 ALA A O 1
ATOM 2227 N N . SER A 1 289 ? -33.671 -3.246 10.169 1.00 93.62 289 SER A N 1
ATOM 2228 C CA . SER A 1 289 ? -34.768 -3.946 10.840 1.00 93.62 289 SER A CA 1
ATOM 2229 C C . SER A 1 289 ? -34.496 -4.135 12.339 1.00 93.62 289 SER A C 1
ATOM 2231 O O . SER A 1 289 ? -35.378 -3.878 13.160 1.00 93.62 289 SER A O 1
ATOM 2233 N N . ILE A 1 290 ? -33.271 -4.501 12.729 1.00 91.75 290 ILE A N 1
ATOM 2234 C CA . ILE A 1 290 ? -32.864 -4.660 14.131 1.00 91.75 290 ILE A CA 1
ATOM 2235 C C . ILE A 1 290 ? -32.933 -3.317 14.852 1.00 91.75 290 ILE A C 1
ATOM 2237 O O . ILE A 1 290 ? -33.472 -3.247 15.952 1.00 91.75 290 ILE A O 1
ATOM 2241 N N . THR A 1 291 ? -32.468 -2.237 14.225 1.00 90.56 291 THR A N 1
ATOM 2242 C CA . THR A 1 291 ? -32.522 -0.885 14.799 1.00 90.56 291 THR A CA 1
ATOM 2243 C C . THR A 1 291 ? -33.963 -0.470 15.103 1.00 90.56 291 THR A C 1
ATOM 2245 O O . THR A 1 291 ? -34.244 0.044 16.189 1.00 90.56 291 THR A O 1
ATOM 2248 N N . VAL A 1 292 ? -34.904 -0.770 14.201 1.00 93.81 292 VAL A N 1
ATOM 2249 C CA . VAL A 1 292 ? -36.340 -0.540 14.430 1.00 93.81 292 VAL A CA 1
ATOM 2250 C C . VAL A 1 292 ? -36.868 -1.395 15.588 1.00 93.81 292 VAL A C 1
ATOM 2252 O O . VAL A 1 292 ? -37.579 -0.874 16.452 1.00 93.81 292 VAL A O 1
ATOM 2255 N N . HIS A 1 293 ? -36.519 -2.685 15.652 1.00 91.75 293 HIS A N 1
ATOM 2256 C CA . HIS A 1 293 ? -36.942 -3.570 16.745 1.00 91.75 293 HIS A CA 1
ATOM 2257 C C . HIS A 1 293 ? -36.378 -3.135 18.101 1.00 91.75 293 HIS A C 1
ATOM 2259 O O . HIS A 1 293 ? -37.120 -3.093 19.080 1.00 91.75 293 HIS A O 1
ATOM 2265 N N . VAL A 1 294 ? -35.106 -2.741 18.160 1.00 90.38 294 VAL A N 1
ATOM 2266 C CA . VAL A 1 294 ? -34.464 -2.207 19.370 1.00 90.38 294 VAL A CA 1
ATOM 2267 C C . VAL A 1 294 ? -35.128 -0.900 19.800 1.00 90.38 294 VAL A C 1
ATOM 2269 O O . VAL A 1 294 ? -35.378 -0.707 20.989 1.00 90.38 294 VAL A O 1
ATOM 2272 N N . GLY A 1 295 ? -35.485 -0.027 18.852 1.00 90.19 295 GLY A N 1
ATOM 2273 C CA . GLY A 1 295 ? -36.255 1.188 19.127 1.00 90.19 295 GLY A CA 1
ATOM 2274 C C . GLY A 1 295 ? -37.610 0.885 19.774 1.00 90.19 295 GLY A C 1
ATOM 2275 O O . GLY A 1 295 ? -37.922 1.435 20.833 1.00 90.19 295 GLY A O 1
ATOM 2276 N N . LYS A 1 296 ? -38.374 -0.053 19.197 1.00 90.62 296 LYS A N 1
ATOM 2277 C CA . LYS A 1 296 ? -39.658 -0.516 19.755 1.00 90.62 296 LYS A CA 1
ATOM 2278 C C . LYS A 1 296 ? -39.482 -1.145 21.139 1.00 90.62 296 LYS A C 1
ATOM 2280 O O . LYS A 1 296 ? -40.206 -0.792 22.070 1.00 90.62 296 LYS A O 1
ATOM 2285 N N . PHE A 1 297 ? -38.482 -2.009 21.305 1.00 85.38 297 PHE A N 1
ATOM 2286 C CA . PHE A 1 297 ? -38.189 -2.662 22.579 1.00 85.38 297 PHE A CA 1
ATOM 2287 C C . PHE A 1 297 ? -37.817 -1.643 23.662 1.00 85.38 297 PHE A C 1
ATOM 2289 O O . PHE A 1 297 ? -38.323 -1.717 24.777 1.00 85.38 297 PHE A O 1
ATOM 2296 N N . LYS A 1 298 ? -37.018 -0.624 23.326 1.00 86.81 298 LYS A N 1
ATOM 2297 C CA . LYS A 1 298 ? -36.681 0.474 24.243 1.00 86.81 298 LYS A CA 1
ATOM 2298 C C . LYS A 1 298 ? -37.928 1.234 24.700 1.00 86.81 298 LYS A C 1
ATOM 2300 O O . LYS A 1 298 ? -38.067 1.496 25.895 1.00 86.81 298 LYS A O 1
ATOM 2305 N N . THR A 1 299 ? -38.840 1.567 23.783 1.00 85.38 299 THR A N 1
ATOM 2306 C CA . THR A 1 299 ? -40.100 2.240 24.147 1.00 85.38 299 THR A CA 1
ATOM 2307 C C . THR A 1 299 ? -40.991 1.359 25.020 1.00 85.38 299 THR A C 1
ATOM 2309 O O . THR A 1 299 ? -41.551 1.840 26.005 1.00 85.38 299 THR A O 1
ATOM 2312 N N . GLN A 1 300 ? -41.050 0.058 24.727 1.00 82.56 300 GLN A N 1
ATOM 2313 C CA . GLN A 1 300 ? -41.837 -0.900 25.495 1.00 82.56 300 GLN A CA 1
ATOM 2314 C C . GLN A 1 300 ? -41.274 -1.068 26.911 1.00 82.56 300 GLN A C 1
ATOM 2316 O O . GLN A 1 300 ? -42.001 -0.849 27.878 1.00 82.56 300 GLN A O 1
ATOM 2321 N N . VAL A 1 301 ? -39.969 -1.326 27.051 1.00 79.56 301 VAL A N 1
ATOM 2322 C CA . VAL A 1 301 ? -39.300 -1.481 28.354 1.00 79.56 301 VAL A CA 1
ATOM 2323 C C . VAL A 1 301 ? -39.432 -0.219 29.211 1.00 79.56 301 VAL A C 1
ATOM 2325 O O . VAL A 1 301 ? -39.724 -0.328 30.402 1.00 79.56 301 VAL A O 1
ATOM 2328 N N . SER A 1 302 ? -39.302 0.974 28.616 1.00 77.44 302 SER A N 1
ATOM 2329 C CA . SER A 1 302 ? -39.489 2.246 29.328 1.00 77.44 302 SER A CA 1
ATOM 2330 C C . SER A 1 302 ? -40.885 2.374 29.946 1.00 77.44 302 SER A C 1
ATOM 2332 O O . SER A 1 302 ? -41.009 2.862 31.068 1.00 77.44 302 SER A O 1
ATOM 2334 N N . SER A 1 303 ? -41.929 1.928 29.241 1.00 76.12 303 SER A N 1
ATOM 2335 C CA . SER A 1 303 ? -43.308 1.995 29.741 1.00 76.12 303 SER A CA 1
ATOM 2336 C C . SER A 1 303 ? -43.571 1.011 30.889 1.00 76.12 303 SER A C 1
ATOM 2338 O O . SER A 1 303 ? -44.180 1.384 31.892 1.00 76.12 303 SER A O 1
ATOM 2340 N N . THR A 1 304 ? -43.027 -0.208 30.812 1.00 78.06 304 THR A N 1
ATOM 2341 C CA . THR A 1 304 ? -43.118 -1.200 31.898 1.00 78.06 304 THR A CA 1
ATOM 2342 C C . THR A 1 304 ? -42.367 -0.764 33.148 1.00 78.06 304 THR A C 1
ATOM 2344 O O . THR A 1 304 ? -42.894 -0.898 34.249 1.00 78.06 304 THR A O 1
ATOM 2347 N N . ASN A 1 305 ? -41.170 -0.192 32.997 1.00 78.75 305 ASN A N 1
ATOM 2348 C CA . ASN A 1 305 ? -40.400 0.297 34.141 1.00 78.75 305 ASN A CA 1
ATOM 2349 C C . ASN A 1 305 ? -41.105 1.471 34.835 1.00 78.75 305 ASN A C 1
ATOM 2351 O O . ASN A 1 305 ? -41.056 1.575 36.056 1.00 78.75 305 ASN A O 1
ATOM 2355 N N . PHE A 1 306 ? -41.804 2.328 34.083 1.00 78.88 306 PHE A N 1
ATOM 2356 C CA . PHE A 1 306 ? -42.607 3.405 34.661 1.00 78.88 306 PHE A CA 1
ATOM 2357 C C . PHE A 1 306 ? -43.777 2.868 35.499 1.00 78.88 306 PHE A C 1
ATOM 2359 O O . PHE A 1 306 ? -43.945 3.284 36.645 1.00 78.88 306 PHE A O 1
ATOM 2366 N N . ALA A 1 307 ? -44.534 1.898 34.977 1.00 82.75 307 ALA A N 1
ATOM 2367 C CA . ALA A 1 307 ? -45.634 1.271 35.714 1.00 82.75 307 ALA A CA 1
ATOM 2368 C C . ALA A 1 307 ? -45.144 0.529 36.971 1.00 82.75 307 ALA A C 1
ATOM 2370 O O . ALA A 1 307 ? -45.726 0.674 38.045 1.00 82.75 307 ALA A O 1
ATOM 2371 N N . LEU A 1 308 ? -44.035 -0.209 36.861 1.00 87.56 308 LEU A N 1
ATOM 2372 C CA . LEU A 1 308 ? -43.451 -0.940 37.985 1.00 87.56 308 LEU A CA 1
ATOM 2373 C C . LEU A 1 308 ? -42.930 0.015 39.070 1.00 87.56 308 LEU A C 1
ATOM 2375 O O . LEU A 1 308 ? -43.171 -0.218 40.252 1.00 87.56 308 LEU A O 1
ATOM 2379 N N . ASN A 1 309 ? -42.317 1.139 38.682 1.00 87.94 309 ASN A N 1
ATOM 2380 C CA . ASN A 1 309 ? -41.911 2.187 39.621 1.00 87.94 309 ASN A CA 1
ATOM 2381 C C . ASN A 1 309 ? -43.109 2.817 40.350 1.00 87.94 309 ASN A C 1
ATOM 2383 O O . ASN A 1 309 ? -43.014 3.054 41.553 1.00 87.94 309 ASN A O 1
ATOM 2387 N N . ILE A 1 310 ? -44.238 3.047 39.665 1.00 91.44 310 ILE A N 1
ATOM 2388 C CA . ILE A 1 310 ? -45.478 3.529 40.302 1.00 91.44 310 ILE A CA 1
ATOM 2389 C C . ILE A 1 310 ? -46.001 2.504 41.315 1.00 91.44 310 ILE A C 1
ATOM 2391 O O . ILE A 1 310 ? -46.319 2.874 42.445 1.00 91.44 310 ILE A O 1
ATOM 2395 N N . CYS A 1 311 ? -46.049 1.218 40.955 1.00 91.44 311 CYS A N 1
ATOM 2396 C CA . CYS A 1 311 ? -46.466 0.158 41.877 1.00 91.44 311 CYS A CA 1
ATOM 2397 C C . CYS A 1 311 ? -45.551 0.068 43.108 1.00 91.44 311 CYS A C 1
ATOM 2399 O O . CYS A 1 311 ? -46.052 -0.019 44.229 1.00 91.44 311 CYS A O 1
ATOM 2401 N N . CYS A 1 312 ? -44.229 0.152 42.930 1.00 92.12 312 CYS A N 1
ATOM 2402 C CA . CYS A 1 312 ? -43.280 0.200 44.045 1.00 92.12 312 CYS A CA 1
ATOM 2403 C C . CYS A 1 312 ? -43.499 1.430 44.942 1.00 92.12 312 CYS A C 1
ATOM 2405 O O . CYS A 1 312 ? -43.444 1.308 46.164 1.00 92.12 312 CYS A O 1
ATOM 2407 N N . PHE A 1 313 ? -43.799 2.598 44.364 1.00 93.94 313 PHE A N 1
ATOM 2408 C CA . PHE A 1 313 ? -44.115 3.810 45.131 1.00 93.94 313 PHE A CA 1
ATOM 2409 C C . PHE A 1 313 ? -45.393 3.661 45.967 1.00 93.94 313 PHE A C 1
ATOM 2411 O O . PHE A 1 313 ? -45.417 4.060 47.130 1.00 93.94 313 PHE A O 1
ATOM 2418 N N . LEU A 1 314 ? -46.441 3.056 45.400 1.00 95.56 314 LEU A N 1
ATOM 2419 C CA . LEU A 1 314 ? -47.693 2.784 46.113 1.00 95.56 314 LEU A CA 1
ATOM 2420 C C . LEU A 1 314 ? -47.489 1.794 47.265 1.00 95.56 314 LEU A C 1
ATOM 2422 O O . LEU A 1 314 ? -48.025 2.008 48.351 1.00 95.56 314 LEU A O 1
ATOM 2426 N N . LEU A 1 315 ? -46.682 0.750 47.056 1.00 95.94 315 LEU A N 1
ATOM 2427 C CA . LEU A 1 315 ? -46.326 -0.196 48.115 1.00 95.94 315 LEU A CA 1
ATOM 2428 C C . LEU A 1 315 ? -45.562 0.487 49.252 1.00 95.94 315 LEU A C 1
ATOM 2430 O O . LEU A 1 315 ? -45.890 0.261 50.414 1.00 95.94 315 LEU A O 1
ATOM 2434 N N . LEU A 1 316 ? -44.596 1.354 48.933 1.00 95.31 316 LEU A N 1
ATOM 2435 C CA . LEU A 1 316 ? -43.866 2.126 49.941 1.00 95.31 316 LEU A CA 1
ATOM 2436 C C . LEU A 1 316 ? -44.790 3.061 50.730 1.00 95.31 316 LEU A C 1
ATOM 2438 O O . LEU A 1 316 ? -44.677 3.117 51.951 1.00 95.31 316 LEU A O 1
ATOM 2442 N N . LEU A 1 317 ? -45.726 3.748 50.067 1.00 94.31 317 LEU A N 1
ATOM 2443 C CA . LEU A 1 317 ? -46.724 4.601 50.726 1.00 94.31 317 LEU A CA 1
ATOM 2444 C C . LEU A 1 317 ? -47.646 3.806 51.658 1.00 94.31 317 LEU A C 1
ATOM 2446 O O . LEU A 1 317 ? -47.907 4.250 52.774 1.00 94.31 317 LEU A O 1
ATOM 2450 N N . ALA A 1 318 ? -48.108 2.629 51.229 1.00 95.62 318 ALA A N 1
ATOM 2451 C CA . ALA A 1 318 ? -48.936 1.752 52.055 1.00 95.62 318 ALA A CA 1
ATOM 2452 C C . ALA A 1 318 ? -48.181 1.271 53.305 1.00 95.62 318 ALA A C 1
ATOM 2454 O O . ALA A 1 318 ? -48.726 1.303 54.408 1.00 95.62 318 ALA A O 1
ATOM 2455 N N . LEU A 1 319 ? -46.909 0.893 53.145 1.00 95.44 319 LEU A N 1
ATOM 2456 C CA . LEU A 1 319 ? -46.029 0.501 54.248 1.00 95.44 319 LEU A CA 1
ATOM 2457 C C . LEU A 1 319 ? -45.791 1.661 55.221 1.00 95.44 319 LEU A C 1
ATOM 2459 O O . LEU A 1 319 ? -45.878 1.477 56.432 1.00 95.44 319 LEU A O 1
ATOM 2463 N N . LEU A 1 320 ? -45.553 2.867 54.697 1.00 95.44 320 LEU A N 1
ATOM 2464 C CA . LEU A 1 320 ? -45.385 4.069 55.511 1.00 95.44 320 LEU A CA 1
ATOM 2465 C C . LEU A 1 320 ? -46.656 4.386 56.310 1.00 95.44 320 LEU A C 1
ATOM 2467 O O . LEU A 1 320 ? -46.576 4.690 57.497 1.00 95.44 320 LEU A O 1
ATOM 2471 N N . GLY A 1 321 ? -47.822 4.289 55.665 1.00 93.94 321 GLY A N 1
ATOM 2472 C CA . GLY A 1 321 ? -49.121 4.497 56.301 1.00 93.94 321 GLY A CA 1
ATOM 2473 C C . GLY A 1 321 ? -49.399 3.476 57.402 1.00 93.94 321 GLY A C 1
ATOM 2474 O O . GLY A 1 321 ? -49.859 3.851 58.478 1.00 93.94 321 GLY A O 1
ATOM 2475 N N . TYR A 1 322 ? -49.056 2.208 57.170 1.00 94.69 322 TYR A N 1
ATOM 2476 C CA . TYR A 1 322 ? -49.158 1.152 58.175 1.00 94.69 322 TYR A CA 1
ATOM 2477 C C . TYR A 1 322 ? -48.272 1.445 59.397 1.00 94.69 322 TYR A C 1
ATOM 2479 O O . TYR A 1 322 ? -48.766 1.448 60.523 1.00 94.69 322 TYR A O 1
ATOM 2487 N N . ILE A 1 323 ? -46.997 1.790 59.173 1.00 94.38 323 ILE A N 1
ATOM 2488 C CA . ILE A 1 323 ? -46.055 2.135 60.250 1.00 94.38 323 ILE A CA 1
ATOM 2489 C C . ILE A 1 323 ? -46.532 3.369 61.028 1.00 94.38 323 ILE A C 1
ATOM 2491 O O . ILE A 1 323 ? -46.479 3.374 62.253 1.00 94.38 323 ILE A O 1
ATOM 2495 N N . LEU A 1 324 ? -47.012 4.410 60.342 1.00 91.44 324 LEU A N 1
ATOM 2496 C CA . LEU A 1 324 ? -47.526 5.623 60.987 1.00 91.44 324 LEU A CA 1
ATOM 2497 C C . LEU A 1 324 ? -48.771 5.344 61.837 1.00 91.44 324 LEU A C 1
ATOM 2499 O O . LEU A 1 324 ? -48.883 5.881 62.938 1.00 91.44 324 LEU A O 1
ATOM 2503 N N . ASN A 1 325 ? -49.678 4.494 61.352 1.00 88.88 325 ASN A N 1
ATOM 2504 C CA . ASN A 1 325 ? -50.873 4.085 62.086 1.00 88.88 325 ASN A CA 1
ATOM 2505 C C . ASN A 1 325 ? -50.523 3.270 63.344 1.00 88.88 325 ASN A C 1
ATOM 2507 O O . ASN A 1 325 ? -51.135 3.460 64.392 1.00 88.88 325 ASN A O 1
ATOM 2511 N N . GLU A 1 326 ? -49.521 2.393 63.258 1.00 90.94 326 GLU A N 1
ATOM 2512 C CA . GLU A 1 326 ? -49.069 1.582 64.393 1.00 90.94 326 GLU A CA 1
ATOM 2513 C C . GLU A 1 326 ? -48.250 2.401 65.410 1.00 90.94 326 GLU A C 1
ATOM 2515 O O . GLU A 1 326 ? -48.416 2.234 66.617 1.00 90.94 326 GLU A O 1
ATOM 2520 N N . ALA A 1 327 ? -47.422 3.342 64.945 1.00 90.94 327 ALA A N 1
ATOM 2521 C CA . ALA A 1 327 ? -46.612 4.203 65.806 1.00 90.94 327 ALA A CA 1
ATOM 2522 C C . ALA A 1 327 ? -47.420 5.315 66.502 1.00 90.94 327 ALA A C 1
ATOM 2524 O O . ALA A 1 327 ? -47.064 5.726 67.608 1.00 90.94 327 ALA A O 1
ATOM 2525 N N . PHE A 1 328 ? -48.499 5.811 65.883 1.00 89.75 328 PHE A N 1
ATOM 2526 C CA . PHE A 1 328 ? -49.288 6.932 66.406 1.00 89.75 328 PHE A CA 1
ATOM 2527 C C . PHE A 1 328 ? -50.806 6.687 66.320 1.00 89.75 328 PHE A C 1
ATOM 2529 O O . PHE A 1 328 ? -51.515 7.416 65.620 1.00 89.75 328 PHE A O 1
ATOM 2536 N N . PRO A 1 329 ? -51.352 5.728 67.089 1.00 80.75 329 PRO A N 1
ATOM 2537 C CA . PRO A 1 329 ? -52.766 5.344 67.009 1.00 80.75 329 PRO A CA 1
ATOM 2538 C C . PRO A 1 329 ? -53.753 6.461 67.394 1.00 80.75 329 PRO A C 1
ATOM 2540 O O . PRO A 1 329 ? -54.934 6.374 67.074 1.00 80.75 329 PRO A O 1
ATOM 2543 N N . ASN A 1 330 ? -53.282 7.524 68.056 1.00 83.25 330 ASN A N 1
ATOM 2544 C CA . ASN A 1 330 ? -54.108 8.650 68.506 1.00 83.25 330 ASN A CA 1
ATOM 2545 C C . ASN A 1 330 ? -54.052 9.876 67.575 1.00 83.25 330 ASN A C 1
ATOM 2547 O O . ASN A 1 330 ? -54.725 10.868 67.850 1.00 83.25 330 ASN A O 1
ATOM 2551 N N . LEU A 1 331 ? -53.232 9.855 66.514 1.00 75.38 331 LEU A N 1
ATOM 2552 C CA . LEU A 1 331 ? -53.038 11.023 65.641 1.00 75.38 331 LEU A CA 1
ATOM 2553 C C . LEU A 1 331 ? -54.132 11.168 64.574 1.00 75.38 331 LEU A C 1
ATOM 2555 O O . LEU A 1 331 ? -54.343 12.265 64.063 1.00 75.38 331 LEU A O 1
ATOM 2559 N N . ILE A 1 332 ? -54.817 10.074 64.234 1.00 70.50 332 ILE A N 1
ATOM 2560 C CA . ILE A 1 332 ? -55.906 10.058 63.256 1.00 70.50 332 ILE A CA 1
ATOM 2561 C C . ILE A 1 332 ? -57.191 9.697 64.013 1.00 70.50 332 ILE A C 1
ATOM 2563 O O . ILE A 1 332 ? -57.393 8.523 64.328 1.00 70.50 332 ILE A O 1
ATOM 2567 N N . PRO A 1 333 ? -58.048 10.674 64.366 1.00 62.84 333 PRO A N 1
ATOM 2568 C CA . PRO A 1 333 ? -59.364 10.366 64.907 1.00 62.84 333 PRO A CA 1
ATOM 2569 C C . PRO A 1 333 ? -60.155 9.606 63.837 1.00 62.84 333 PRO A C 1
ATOM 2571 O O . PRO A 1 333 ? -60.231 10.049 62.691 1.00 62.84 333 PRO A O 1
ATOM 2574 N N . ARG A 1 334 ? -60.660 8.428 64.211 1.00 60.00 334 ARG A N 1
ATOM 2575 C CA . ARG A 1 334 ? -61.524 7.600 63.360 1.00 60.00 334 ARG A CA 1
ATOM 2576 C C . ARG A 1 334 ? -62.792 8.334 62.949 1.00 60.00 334 ARG A C 1
ATOM 2578 O O . ARG A 1 334 ? -63.344 9.061 63.805 1.00 60.00 334 ARG A O 1
#

Nearest PDB structures (foldseek):
  3ja6-assembly1_I  TM=2.976E-01  e=2.228E+00  Escherichia coli
  3ja6-assembly1_H  TM=3.546E-01  e=6.351E+00  Escherichia coli

Organism: NCBI:txid73025